Protein AF-A0A3D1VHJ1-F1 (afdb_monomer_lite)

Structure (mmCIF, N/CA/C/O backbone):
data_AF-A0A3D1VHJ1-F1
#
_entry.id   AF-A0A3D1VHJ1-F1
#
loop_
_atom_site.group_PDB
_atom_site.id
_atom_site.type_symbol
_atom_site.label_atom_id
_atom_site.label_alt_id
_atom_site.label_comp_id
_atom_site.label_asym_id
_atom_site.label_entity_id
_atom_site.label_seq_id
_atom_site.pdbx_PDB_ins_code
_atom_site.Cartn_x
_atom_site.Cartn_y
_atom_site.Cartn_z
_atom_site.occupancy
_atom_site.B_iso_or_equiv
_atom_site.auth_seq_id
_atom_site.auth_comp_id
_atom_site.auth_asym_id
_atom_site.auth_atom_id
_atom_site.pdbx_PDB_model_num
ATOM 1 N N . SER A 1 1 ? -40.803 30.038 26.458 1.00 40.78 1 SER A N 1
ATOM 2 C CA . SER A 1 1 ? -39.851 29.184 25.731 1.00 40.78 1 SER A CA 1
ATOM 3 C C . SER A 1 1 ? -40.319 27.765 25.917 1.00 40.78 1 SER A C 1
ATOM 5 O O . SER A 1 1 ? -40.239 27.252 27.028 1.00 40.78 1 SER A O 1
ATOM 7 N N . ASP A 1 2 ? -40.895 27.180 24.878 1.00 31.28 2 ASP A N 1
ATOM 8 C CA . ASP A 1 2 ? -41.485 25.848 24.959 1.00 31.28 2 ASP A CA 1
ATOM 9 C C . ASP A 1 2 ? -40.368 24.803 25.001 1.00 31.28 2 ASP A C 1
ATOM 11 O O . ASP A 1 2 ? -39.871 24.331 23.981 1.00 31.28 2 ASP A O 1
ATOM 15 N N . THR A 1 3 ? -39.919 24.483 26.212 1.00 37.97 3 THR A N 1
ATOM 16 C CA . THR A 1 3 ? -39.212 23.239 26.502 1.00 37.97 3 THR A CA 1
ATOM 17 C C . THR A 1 3 ? -40.169 22.101 26.190 1.00 37.97 3 THR A C 1
ATOM 19 O O . THR A 1 3 ? -41.036 21.791 27.002 1.00 37.97 3 THR A O 1
ATOM 22 N N . TYR A 1 4 ? -40.030 21.494 25.012 1.00 38.53 4 TYR A N 1
ATOM 23 C CA . TYR A 1 4 ? -40.544 20.152 24.777 1.00 38.53 4 TYR A CA 1
ATOM 24 C C . TYR A 1 4 ? -39.852 19.236 25.793 1.00 38.53 4 TYR A C 1
ATOM 26 O O . TYR A 1 4 ? -38.634 19.060 25.690 1.00 38.53 4 TYR A O 1
ATOM 34 N N . PRO A 1 5 ? -40.552 18.688 26.804 1.00 47.22 5 PRO A N 1
ATOM 35 C CA . PRO A 1 5 ? -39.943 17.657 27.623 1.00 47.22 5 PRO A CA 1
ATOM 36 C C . PRO A 1 5 ? -39.629 16.499 26.678 1.00 47.22 5 PRO A C 1
ATOM 38 O O . PRO A 1 5 ? -40.516 16.039 25.959 1.00 47.22 5 PRO A O 1
ATOM 41 N N . MET A 1 6 ? -38.370 16.056 26.631 1.00 52.09 6 MET A N 1
ATOM 42 C CA . MET A 1 6 ? -38.052 14.776 26.008 1.00 52.09 6 MET A CA 1
ATOM 43 C C . MET A 1 6 ? -38.910 13.731 26.720 1.00 52.09 6 MET A C 1
ATOM 45 O O . MET A 1 6 ? -38.668 13.414 27.883 1.00 52.09 6 MET A O 1
ATOM 49 N N . THR A 1 7 ? -39.982 13.280 26.073 1.00 46.75 7 THR A N 1
ATOM 50 C CA . THR A 1 7 ? -40.879 12.279 26.641 1.00 46.75 7 THR A CA 1
ATOM 51 C C . THR A 1 7 ? -40.083 10.997 26.805 1.00 46.75 7 THR A C 1
ATOM 53 O O . THR A 1 7 ? -39.625 10.416 25.820 1.00 46.75 7 THR A O 1
ATOM 56 N N . ALA A 1 8 ? -39.884 10.608 28.064 1.00 50.66 8 ALA A N 1
ATOM 57 C CA . ALA A 1 8 ? -39.269 9.356 28.460 1.00 50.66 8 ALA A CA 1
ATOM 58 C C . ALA A 1 8 ? -39.874 8.193 27.662 1.00 50.66 8 ALA A C 1
ATOM 60 O O . ALA A 1 8 ? -41.093 8.093 27.529 1.00 50.66 8 ALA A O 1
ATOM 61 N N . SER A 1 9 ? -39.034 7.297 27.143 1.00 53.16 9 SER A N 1
ATOM 62 C CA . SER A 1 9 ? -39.529 6.006 26.658 1.00 53.16 9 SER A CA 1
ATOM 63 C C . SER A 1 9 ? -40.165 5.262 27.834 1.00 53.16 9 SER A C 1
ATOM 65 O O . SER A 1 9 ? -39.529 5.123 28.868 1.00 53.16 9 SER A O 1
ATOM 67 N N . GLU A 1 10 ? -41.398 4.777 27.704 1.00 56.25 10 GLU A N 1
ATOM 68 C CA . GLU A 1 10 ? -42.104 4.098 28.807 1.00 56.25 10 GLU A CA 1
ATOM 69 C C . GLU A 1 10 ? -41.856 2.577 28.849 1.00 56.25 10 GLU A C 1
ATOM 71 O O . GLU A 1 10 ? -42.408 1.879 29.695 1.00 56.25 10 GLU A O 1
ATOM 76 N N . THR A 1 11 ? -41.056 2.027 27.924 1.00 54.38 11 THR A N 1
ATOM 77 C CA . THR A 1 11 ? -40.832 0.570 27.810 1.00 54.38 11 THR A CA 1
ATOM 78 C C . THR A 1 11 ? -39.420 0.206 27.337 1.00 54.38 11 THR A C 1
ATOM 80 O O . THR A 1 11 ? -38.779 0.957 26.594 1.00 54.38 11 THR A O 1
ATOM 83 N N . THR A 1 12 ? -38.943 -0.973 27.758 1.00 49.28 12 THR A N 1
ATOM 84 C CA . THR A 1 12 ? -37.672 -1.588 27.337 1.00 49.28 12 THR A CA 1
ATOM 85 C C . THR A 1 12 ? -37.602 -1.713 25.811 1.00 49.28 12 THR A C 1
ATOM 87 O O . THR A 1 12 ? -38.555 -2.167 25.180 1.00 49.28 12 THR A O 1
ATOM 90 N N . GLY A 1 13 ? -36.482 -1.300 25.208 1.00 48.94 13 GLY A N 1
ATOM 91 C CA . GLY A 1 13 ? -36.249 -1.403 23.760 1.00 48.94 13 GLY A CA 1
ATOM 92 C C . GLY A 1 13 ? -36.889 -0.313 22.886 1.00 48.94 13 GLY A C 1
ATOM 93 O O . GLY A 1 13 ? -36.800 -0.407 21.664 1.00 48.94 13 GLY A O 1
ATOM 94 N N . LYS A 1 14 ? -37.515 0.724 23.469 1.00 52.34 14 LYS A N 1
ATOM 95 C CA . LYS A 1 14 ? -38.125 1.844 22.717 1.00 52.34 14 LYS A CA 1
ATOM 96 C C . LYS A 1 14 ? -37.348 3.164 22.751 1.00 52.34 14 LYS A C 1
ATOM 98 O O . LYS A 1 14 ? -37.819 4.159 22.204 1.00 52.34 14 LYS A O 1
ATOM 103 N N . GLY A 1 15 ? -36.155 3.187 23.344 1.00 58.19 15 GLY A N 1
ATOM 104 C CA . GLY A 1 15 ? -35.264 4.333 23.184 1.00 58.19 15 GLY A CA 1
ATOM 105 C C . GLY A 1 15 ? -34.803 4.455 21.728 1.00 58.19 15 GLY A C 1
ATOM 106 O O . GLY A 1 15 ? -34.402 3.465 21.122 1.00 58.19 15 GLY A O 1
ATOM 107 N N . THR A 1 16 ? -34.867 5.653 21.151 1.00 65.94 16 THR A N 1
ATOM 108 C CA . THR A 1 16 ? -34.361 5.937 19.790 1.00 65.94 16 THR A CA 1
ATOM 109 C C . THR A 1 16 ? -33.304 7.032 19.779 1.00 65.94 16 THR A C 1
ATOM 111 O O . THR A 1 16 ? -32.719 7.315 18.737 1.00 65.94 16 THR A O 1
ATOM 114 N N . PHE A 1 17 ? -33.069 7.679 20.921 1.00 79.94 17 PHE A N 1
ATOM 115 C CA . PHE A 1 17 ? -32.200 8.843 20.997 1.00 79.94 17 PHE A CA 1
ATOM 116 C C . PHE A 1 17 ? -30.752 8.455 21.297 1.00 79.94 17 PHE A C 1
ATOM 118 O O . PHE A 1 17 ? -30.473 7.442 21.946 1.00 79.94 17 PHE A O 1
ATOM 125 N N . THR A 1 18 ? -29.837 9.306 20.838 1.00 88.31 18 THR A N 1
ATOM 126 C CA . THR A 1 18 ? -28.396 9.208 21.086 1.00 88.31 18 THR A CA 1
ATOM 127 C C . THR A 1 18 ? -27.962 10.370 21.969 1.00 88.31 18 THR A C 1
ATOM 129 O O . THR A 1 18 ? -28.222 11.523 21.629 1.00 88.31 18 THR A O 1
ATOM 132 N N . LEU A 1 19 ? -27.312 10.073 23.094 1.00 90.88 19 LEU A N 1
ATOM 133 C CA . LEU A 1 19 ? -26.652 11.058 23.944 1.00 90.88 19 LEU A CA 1
ATOM 134 C C . LEU A 1 19 ? -25.176 11.092 23.558 1.00 90.88 19 LEU A C 1
ATOM 136 O O . LEU A 1 19 ? -24.472 10.109 23.761 1.00 90.88 19 LEU A O 1
ATOM 140 N N . HIS A 1 20 ? -24.700 12.208 23.014 1.00 93.12 20 HIS A N 1
ATOM 141 C CA . HIS A 1 20 ? -23.294 12.378 22.642 1.00 93.12 20 HIS A CA 1
ATOM 142 C C . HIS A 1 20 ? -22.625 13.386 23.571 1.00 93.12 20 HIS A C 1
ATOM 144 O O . HIS A 1 20 ? -23.061 14.529 23.678 1.00 93.12 20 HIS A O 1
ATOM 150 N N . ILE A 1 21 ? -21.569 12.949 24.250 1.00 93.06 21 ILE A N 1
ATOM 151 C CA . ILE A 1 21 ? -20.758 13.749 25.162 1.00 93.06 21 ILE A CA 1
ATOM 152 C C . ILE A 1 21 ? -19.375 13.937 24.546 1.00 93.06 21 ILE A C 1
ATOM 154 O O . ILE A 1 21 ? -18.718 12.976 24.143 1.00 93.06 21 ILE A O 1
ATOM 158 N N . GLN A 1 22 ? -18.926 15.188 24.518 1.00 92.12 22 GLN A N 1
ATOM 159 C CA . GLN A 1 22 ? -17.623 15.586 23.995 1.00 92.12 22 GLN A CA 1
ATOM 160 C C . GLN A 1 22 ? -16.889 16.450 25.024 1.00 92.12 22 GLN A C 1
ATOM 162 O O . GLN A 1 22 ? -17.530 17.234 25.724 1.00 92.12 22 GLN A O 1
ATOM 167 N N . ASN A 1 23 ? -15.557 16.339 25.113 1.00 87.75 23 ASN A N 1
ATOM 168 C CA . ASN A 1 23 ? -14.696 17.229 25.915 1.00 87.75 23 ASN A CA 1
ATOM 169 C C . ASN A 1 23 ? -15.140 17.415 27.387 1.00 87.75 23 ASN A C 1
ATOM 171 O O . ASN A 1 23 ? -15.039 18.512 27.933 1.00 87.75 23 ASN A O 1
ATOM 175 N N . ASN A 1 24 ? -15.666 16.369 28.034 1.00 85.12 24 ASN A N 1
ATOM 176 C CA . ASN A 1 24 ? -16.201 16.417 29.408 1.00 85.12 24 ASN A CA 1
ATOM 177 C C . ASN A 1 24 ? -17.373 17.391 29.631 1.00 85.12 24 ASN A C 1
ATOM 179 O O . ASN A 1 24 ? -17.704 17.703 30.776 1.00 85.12 24 ASN A O 1
ATOM 183 N N . CYS A 1 25 ? -18.041 17.856 28.575 1.00 80.19 25 CYS A N 1
ATOM 184 C CA . CYS A 1 25 ? -19.242 18.681 28.685 1.00 80.19 25 CYS A CA 1
ATOM 185 C C . CYS A 1 25 ? -20.456 17.819 29.067 1.00 80.19 25 CYS A C 1
ATOM 187 O O . CYS A 1 25 ? -21.318 17.533 28.237 1.00 80.19 25 CYS A O 1
ATOM 189 N N . PHE A 1 26 ? -20.514 17.382 30.325 1.00 87.56 26 PHE A N 1
ATOM 190 C CA . PHE A 1 26 ? -21.539 16.472 30.828 1.00 87.56 26 PHE A CA 1
ATOM 191 C C . PHE A 1 26 ? -22.205 16.992 32.103 1.00 87.56 26 PHE A C 1
ATOM 193 O O . PHE A 1 26 ? -21.549 17.493 33.014 1.00 87.56 26 PHE A O 1
ATOM 200 N N . ASN A 1 27 ? -23.525 16.822 32.172 1.00 85.12 27 ASN A N 1
ATOM 201 C CA . ASN A 1 27 ? -24.310 16.959 33.388 1.00 85.12 27 ASN A CA 1
ATOM 202 C C . ASN A 1 27 ? -25.048 15.641 33.634 1.00 85.12 27 ASN A C 1
ATOM 204 O O . ASN A 1 27 ? -25.673 15.104 32.721 1.00 85.12 27 ASN A O 1
ATOM 208 N N . ILE A 1 28 ? -25.009 15.150 34.872 1.00 84.56 28 ILE A N 1
ATOM 209 C CA . ILE A 1 28 ? -25.612 13.867 35.244 1.00 84.56 28 ILE A CA 1
ATOM 210 C C . ILE A 1 28 ? -27.122 13.810 34.986 1.00 84.56 28 ILE A C 1
ATOM 212 O O . ILE A 1 28 ? -27.647 12.759 34.634 1.00 84.56 28 ILE A O 1
ATOM 216 N N . GLY A 1 29 ? -27.810 14.957 35.042 1.00 83.19 29 GLY A N 1
ATOM 217 C CA . GLY A 1 29 ? -29.232 15.079 34.717 1.00 83.19 29 GLY A CA 1
ATOM 218 C C . GLY A 1 29 ? -29.581 14.803 33.250 1.00 83.19 29 GLY A C 1
ATOM 219 O O . GLY A 1 29 ? -30.758 14.807 32.903 1.00 83.19 29 GLY A O 1
ATOM 220 N N . TYR A 1 30 ? -28.592 14.570 32.380 1.00 85.44 30 TYR A N 1
ATOM 221 C CA . TYR A 1 30 ? -28.806 14.170 30.986 1.00 85.44 30 TYR A CA 1
ATOM 222 C C . TYR A 1 30 ? -28.964 12.657 30.801 1.00 85.44 30 TYR A C 1
ATOM 224 O O . TYR A 1 30 ? -29.377 12.232 29.720 1.00 85.44 30 TYR A O 1
ATOM 232 N N . LEU A 1 31 ? -28.676 11.847 31.828 1.00 87.19 31 LEU A N 1
ATOM 233 C CA . LEU A 1 31 ? -28.929 10.404 31.812 1.00 87.19 31 LEU A CA 1
ATOM 234 C C . LEU A 1 31 ? -30.424 10.112 31.997 1.00 87.19 31 LEU A C 1
ATOM 236 O O . LEU A 1 31 ? -30.886 9.702 33.058 1.00 87.19 31 LEU A O 1
ATOM 240 N N . LEU A 1 32 ? -31.203 10.382 30.953 1.00 84.25 32 LEU A N 1
ATOM 241 C CA . LEU A 1 32 ? -32.658 10.273 30.972 1.00 84.25 32 LEU A CA 1
ATOM 242 C C . LEU A 1 32 ? -33.140 8.959 30.333 1.00 84.25 32 LEU A C 1
ATOM 244 O O . LEU A 1 32 ? -32.512 8.435 29.411 1.00 84.25 32 LEU A O 1
ATOM 248 N N . PRO A 1 33 ? -34.296 8.427 30.757 1.00 77.50 33 PRO A N 1
ATOM 249 C CA . PRO A 1 33 ? -34.957 7.341 30.037 1.00 77.50 33 PRO A CA 1
ATOM 250 C C . PRO A 1 33 ? -35.287 7.744 28.588 1.00 77.50 33 PRO A C 1
ATOM 252 O O . PRO A 1 33 ? -35.762 8.848 28.332 1.00 77.50 33 PRO A O 1
ATOM 255 N N . GLY A 1 34 ? -35.085 6.832 27.629 1.00 73.38 34 GLY A N 1
ATOM 256 C CA . GLY A 1 34 ? -35.390 7.046 26.201 1.00 73.38 34 GLY A CA 1
ATOM 257 C C . GLY A 1 34 ? -34.181 7.191 25.276 1.00 73.38 34 GLY A C 1
ATOM 258 O O . GLY A 1 34 ? -34.333 7.092 24.055 1.00 73.38 34 GLY A O 1
ATOM 259 N N . TYR A 1 35 ? -32.976 7.328 25.824 1.00 84.00 35 TYR A N 1
ATOM 260 C CA . TYR A 1 35 ? -31.755 7.120 25.052 1.00 84.00 35 TYR A CA 1
ATOM 261 C C . TYR A 1 35 ? -31.489 5.629 24.872 1.00 84.00 35 TYR A C 1
ATOM 263 O O . TYR A 1 35 ? -31.628 4.839 25.802 1.00 84.00 35 TYR A O 1
ATOM 271 N N . LYS A 1 36 ? -31.094 5.237 23.665 1.00 86.12 36 LYS A N 1
ATOM 272 C CA . LYS A 1 36 ? -30.589 3.890 23.374 1.00 86.12 36 LYS A CA 1
ATOM 273 C C . LYS A 1 36 ? -29.070 3.854 23.351 1.00 86.12 36 LYS A C 1
ATOM 275 O O . LYS A 1 36 ? -28.475 2.840 23.699 1.00 86.12 36 LYS A O 1
ATOM 280 N N . THR A 1 37 ? -28.463 4.969 22.962 1.00 89.81 37 THR A N 1
ATOM 281 C CA . THR A 1 37 ? -27.035 5.045 22.686 1.00 89.81 37 THR A CA 1
ATOM 282 C C . THR A 1 37 ? -26.399 6.171 23.486 1.00 89.81 37 THR A C 1
ATOM 284 O O . THR A 1 37 ? -26.902 7.294 23.484 1.00 89.81 37 THR A O 1
ATOM 287 N N . LEU A 1 38 ? -25.280 5.874 24.142 1.00 93.88 38 LEU A N 1
ATOM 288 C CA . LEU A 1 38 ? -24.343 6.866 24.672 1.00 93.88 38 LEU A CA 1
ATOM 289 C C . LEU A 1 38 ? -23.111 6.903 23.766 1.00 93.88 38 LEU A C 1
ATOM 291 O O . LEU A 1 38 ? -22.622 5.851 23.377 1.00 93.88 38 LEU A O 1
ATOM 295 N N . ILE A 1 39 ? -22.597 8.085 23.447 1.00 94.94 39 ILE A N 1
ATOM 296 C CA . ILE A 1 39 ? -21.350 8.269 22.702 1.00 94.94 39 ILE A CA 1
ATOM 297 C C . ILE A 1 39 ? -20.425 9.152 23.529 1.00 94.94 39 ILE A C 1
ATOM 299 O O . ILE A 1 39 ? -20.808 10.259 23.907 1.00 94.94 39 ILE A O 1
ATOM 303 N N . LEU A 1 40 ? -19.207 8.679 23.772 1.00 96.31 40 LEU A N 1
ATOM 304 C CA . LEU A 1 40 ? -18.116 9.439 24.368 1.00 96.31 40 LEU A CA 1
ATOM 305 C C . LEU A 1 40 ? -17.043 9.671 23.305 1.00 96.31 40 LEU A C 1
ATOM 307 O O . LEU A 1 40 ? -16.494 8.712 22.762 1.00 96.31 40 LEU A O 1
ATOM 311 N N . SER A 1 41 ? -16.752 10.935 22.998 1.00 93.94 41 SER A N 1
ATOM 312 C CA . SER A 1 41 ? -15.683 11.295 22.060 1.00 93.94 41 SER A CA 1
ATOM 313 C C . SER A 1 41 ? -14.885 12.508 22.523 1.00 93.94 41 SER A C 1
ATOM 315 O O . SER A 1 41 ? -15.253 13.195 23.478 1.00 93.94 41 SER A O 1
ATOM 317 N N . SER A 1 42 ? -13.798 12.811 21.819 1.00 91.69 42 SER A N 1
ATOM 318 C CA . SER A 1 42 ? -12.968 13.991 22.070 1.00 91.69 42 SER A CA 1
ATOM 319 C C . SER A 1 42 ? -12.422 14.014 23.505 1.00 91.69 42 SER A C 1
ATOM 321 O O . SER A 1 42 ? -12.529 15.010 24.215 1.00 91.69 42 SER A O 1
ATOM 323 N N . ASN A 1 43 ? -11.848 12.891 23.946 1.00 91.88 43 ASN A N 1
ATOM 324 C CA . ASN A 1 43 ? -11.313 12.690 25.299 1.00 91.88 43 ASN A CA 1
ATOM 325 C C . ASN A 1 43 ? -12.346 12.914 26.423 1.00 91.88 43 ASN A C 1
ATOM 327 O O . ASN A 1 43 ? -12.025 13.478 27.476 1.00 91.88 43 ASN A O 1
ATOM 331 N N . ALA A 1 44 ? -13.593 12.491 26.203 1.00 94.31 44 ALA A N 1
ATOM 332 C CA . ALA A 1 44 ? -14.629 12.526 27.226 1.00 94.31 44 ALA A CA 1
ATOM 333 C C . ALA A 1 44 ? -14.385 11.422 28.270 1.00 94.31 44 ALA A C 1
ATOM 335 O O . ALA A 1 44 ? -14.529 10.239 27.995 1.00 94.31 44 ALA A O 1
ATOM 336 N N . ASN A 1 45 ? -14.020 11.822 29.478 1.00 94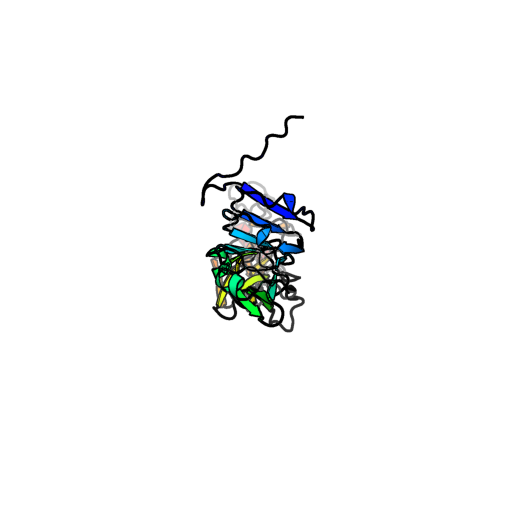.81 45 ASN A N 1
ATOM 337 C CA . ASN A 1 45 ? -13.755 10.992 30.639 1.00 94.81 45 ASN A CA 1
ATOM 338 C C . ASN A 1 45 ? -14.747 11.377 31.737 1.00 94.81 45 ASN A C 1
ATOM 340 O O . ASN A 1 45 ? -14.582 12.396 32.411 1.00 94.81 45 ASN A O 1
ATOM 344 N N . ILE A 1 46 ? -15.811 10.590 31.880 1.00 95.00 46 ILE A N 1
ATOM 345 C CA . ILE A 1 46 ? -16.909 10.887 32.807 1.00 95.00 46 ILE A CA 1
ATOM 346 C C . ILE A 1 46 ? -17.029 9.807 33.883 1.00 95.00 46 ILE 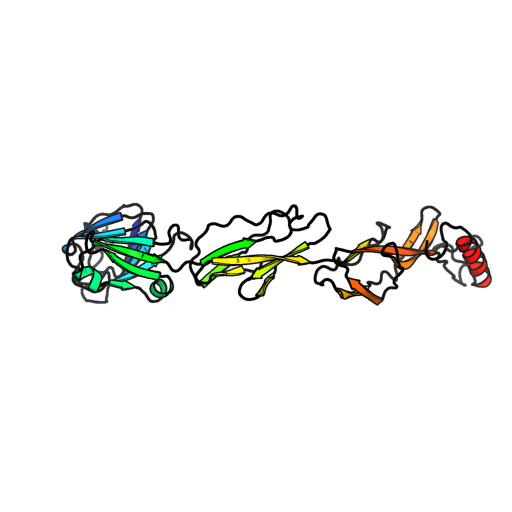A C 1
ATOM 348 O O . ILE A 1 46 ? -16.750 8.636 33.640 1.00 95.00 46 ILE A O 1
ATOM 352 N N . SER A 1 47 ? -17.463 10.209 35.078 1.00 94.94 47 SER A N 1
ATOM 353 C CA . SER A 1 47 ? -17.699 9.313 36.211 1.00 94.94 47 SER A CA 1
ATOM 354 C C . SER A 1 47 ? -19.131 9.467 36.700 1.00 94.94 47 SER A C 1
ATOM 356 O O . SER A 1 47 ? -19.597 10.587 36.921 1.00 94.94 47 SER A O 1
ATOM 358 N N . VAL A 1 48 ? -19.831 8.343 36.827 1.00 95.12 48 VAL A N 1
ATOM 359 C CA . VAL A 1 48 ? -21.243 8.261 37.220 1.00 95.12 48 VAL A CA 1
ATOM 360 C C . VAL A 1 48 ? -21.458 7.056 38.128 1.00 95.12 48 VAL A C 1
ATOM 362 O O . VAL A 1 48 ? -20.639 6.139 38.174 1.00 95.12 48 VAL A O 1
ATOM 365 N N . ASN A 1 49 ? -22.563 7.024 38.858 1.00 95.69 49 ASN A N 1
ATOM 366 C CA . ASN A 1 49 ? -23.012 5.829 39.557 1.00 95.69 49 ASN A CA 1
ATOM 367 C C . ASN A 1 49 ? -23.887 4.985 38.633 1.00 95.69 49 ASN A C 1
ATOM 369 O O . ASN A 1 49 ? -24.613 5.499 37.786 1.00 95.69 49 ASN A O 1
ATOM 373 N N . ALA A 1 50 ? -23.890 3.672 38.843 1.00 94.12 50 ALA A N 1
ATOM 374 C CA . ALA A 1 50 ? -24.777 2.768 38.118 1.00 94.12 50 ALA A CA 1
ATOM 375 C C . ALA A 1 50 ? -26.263 3.130 38.309 1.00 94.12 50 ALA A C 1
ATOM 377 O O . ALA A 1 50 ? -27.069 2.889 37.418 1.00 94.12 50 ALA A O 1
ATOM 378 N N . THR A 1 51 ? -26.615 3.734 39.451 1.00 93.12 51 THR A N 1
ATOM 379 C CA . THR A 1 51 ? -27.972 4.212 39.765 1.00 93.12 51 THR A CA 1
ATOM 380 C C . THR A 1 51 ? -28.380 5.470 39.005 1.00 93.12 51 THR A C 1
ATOM 382 O O . THR A 1 51 ? -29.561 5.800 39.006 1.00 93.12 51 THR A O 1
ATOM 385 N N . ASP A 1 52 ? -27.428 6.175 38.387 1.00 92.56 52 ASP A N 1
ATOM 386 C CA . ASP A 1 52 ? -27.715 7.359 37.573 1.00 92.56 52 ASP A CA 1
ATOM 387 C C . ASP A 1 52 ? -28.229 6.964 36.182 1.00 92.56 52 ASP A C 1
ATOM 389 O O . ASP A 1 52 ? -28.871 7.765 35.506 1.00 92.56 52 ASP A O 1
ATOM 393 N N . PHE A 1 53 ? -27.991 5.717 35.760 1.00 90.12 53 PHE A N 1
ATOM 394 C CA . PHE A 1 53 ? -28.606 5.172 34.559 1.00 90.12 53 PHE A CA 1
ATOM 395 C C . PHE A 1 53 ? -30.052 4.735 34.838 1.00 90.12 53 PHE A C 1
ATOM 397 O O . PHE A 1 53 ? -30.323 4.080 35.851 1.00 90.12 53 PHE A O 1
ATOM 404 N N . PRO A 1 54 ? -30.994 5.034 33.927 1.00 85.75 54 PRO A N 1
ATOM 405 C CA . PRO A 1 54 ? -32.338 4.478 33.998 1.00 85.75 54 PRO A CA 1
ATOM 406 C C . PRO A 1 54 ? -32.301 2.946 33.895 1.00 85.75 54 PRO A C 1
ATOM 408 O O . PRO A 1 54 ? -31.367 2.352 33.362 1.00 85.75 54 PRO A O 1
ATOM 411 N N . SER A 1 55 ? -33.359 2.286 34.369 1.00 77.81 55 SER A N 1
ATOM 412 C CA . SER A 1 55 ? -33.473 0.819 34.347 1.00 77.81 55 SER A CA 1
ATOM 413 C C . SER A 1 55 ? -33.663 0.209 32.948 1.00 77.81 55 SER A C 1
ATOM 415 O O . SER A 1 55 ? -33.774 -1.011 32.835 1.00 77.81 55 SER A O 1
ATOM 417 N N . PHE A 1 56 ? -33.738 1.039 31.905 1.00 77.00 56 PHE A N 1
ATOM 418 C CA . PHE A 1 56 ? -33.872 0.656 30.501 1.00 77.00 56 PHE A CA 1
ATOM 419 C C . PHE A 1 56 ? -33.267 1.734 29.583 1.00 77.00 56 PHE A C 1
ATOM 421 O O . PHE A 1 56 ? -33.283 2.920 29.921 1.00 77.00 56 PHE A O 1
ATOM 428 N N . GLY A 1 57 ? -32.834 1.341 28.378 1.00 81.81 57 GLY A N 1
ATOM 429 C CA . GLY A 1 57 ? -32.135 2.228 27.435 1.00 81.81 57 GLY A CA 1
ATOM 430 C C . GLY A 1 57 ? -30.631 2.255 27.703 1.00 81.81 57 GLY A C 1
ATOM 431 O O . GLY A 1 57 ? -30.200 1.680 28.681 1.00 81.81 57 GLY A O 1
ATOM 432 N N . TYR A 1 58 ? -29.816 2.911 26.876 1.00 88.44 58 TYR A N 1
ATOM 433 C CA . TYR A 1 58 ? -28.341 2.790 26.912 1.00 88.44 58 TYR A CA 1
ATOM 434 C C . TYR A 1 58 ? -27.827 1.362 26.661 1.00 88.44 58 TYR A C 1
ATOM 436 O O . TYR A 1 58 ? -26.837 0.927 27.249 1.00 88.44 58 TYR A O 1
ATOM 444 N N . ASP A 1 59 ? -28.502 0.642 25.765 1.00 88.56 59 ASP A N 1
ATOM 445 C CA . ASP A 1 59 ? -28.125 -0.707 25.331 1.00 88.56 59 ASP A CA 1
ATOM 446 C C . ASP A 1 59 ? -26.752 -0.713 24.639 1.00 88.56 59 ASP A C 1
ATOM 448 O O . ASP A 1 59 ? -26.053 -1.722 24.640 1.00 88.56 59 ASP A O 1
ATOM 452 N N . THR A 1 60 ? -26.363 0.417 24.038 1.00 91.62 60 THR A N 1
ATOM 453 C CA . THR A 1 60 ? -25.097 0.562 23.315 1.00 91.62 60 THR A CA 1
ATOM 454 C C . THR A 1 60 ? -24.317 1.774 23.808 1.00 91.62 60 THR A C 1
ATOM 456 O O . THR A 1 60 ? -24.870 2.869 23.950 1.00 91.62 60 THR A O 1
ATOM 459 N N . MET A 1 61 ? -23.011 1.610 24.004 1.00 95.50 61 MET A N 1
ATOM 460 C CA . MET A 1 61 ? -22.099 2.704 24.331 1.00 95.50 61 MET A CA 1
ATOM 461 C C . MET A 1 61 ? -20.956 2.763 23.321 1.00 95.50 61 MET A C 1
ATOM 463 O O . MET A 1 61 ? -20.214 1.798 23.156 1.00 95.50 61 MET A O 1
ATOM 467 N N . PHE A 1 62 ? -20.815 3.903 22.652 1.00 96.25 62 PHE A N 1
ATOM 468 C CA . PHE A 1 62 ? -19.690 4.201 21.780 1.00 96.25 62 PHE A CA 1
ATOM 469 C C . PHE A 1 62 ? -18.605 4.918 22.570 1.00 96.25 62 PHE A C 1
ATOM 471 O O . PHE A 1 62 ? -18.881 5.926 23.224 1.00 96.25 62 PHE A O 1
ATOM 478 N N . ILE A 1 63 ? -17.377 4.421 22.493 1.00 96.69 63 ILE A N 1
ATOM 479 C CA . ILE A 1 63 ? -16.224 5.009 23.171 1.00 96.69 63 ILE A CA 1
ATOM 480 C C . ILE A 1 63 ? -15.115 5.201 22.144 1.00 96.69 63 ILE A C 1
ATOM 482 O O . ILE A 1 63 ? -14.530 4.238 21.650 1.00 96.69 63 ILE A O 1
ATOM 486 N N . GLU A 1 64 ? -14.845 6.460 21.813 1.00 94.38 64 GLU A N 1
ATOM 487 C CA . GLU A 1 64 ? -13.689 6.833 21.002 1.00 94.38 64 GLU A CA 1
ATOM 488 C C . GLU A 1 64 ? -12.405 6.713 21.828 1.00 94.38 64 GLU A C 1
ATOM 490 O O . GLU A 1 64 ? -12.373 7.102 22.998 1.00 94.38 64 GLU A O 1
ATOM 495 N N . GLU A 1 65 ? -11.325 6.234 21.212 1.00 93.31 65 GLU A N 1
ATOM 496 C CA . GLU A 1 65 ? -9.994 6.194 21.817 1.00 93.31 65 GLU A CA 1
ATOM 497 C C . GLU A 1 65 ? -9.614 7.526 22.500 1.00 93.31 65 GLU A C 1
ATOM 499 O O . GLU A 1 65 ? -9.641 8.602 21.897 1.00 93.31 65 GLU A O 1
ATOM 504 N N . GLY A 1 66 ? -9.215 7.434 23.773 1.00 92.25 66 GLY A N 1
ATOM 505 C CA . GLY A 1 66 ? -8.899 8.579 24.639 1.00 92.25 66 GLY A CA 1
ATOM 506 C C . GLY A 1 66 ? -10.065 9.042 25.521 1.00 92.25 66 GLY A C 1
ATOM 507 O O . GLY A 1 66 ? -9.859 9.839 26.439 1.00 92.25 66 GLY A O 1
ATOM 508 N N . SER A 1 67 ? -11.274 8.535 25.272 1.00 95.81 67 SER A N 1
ATOM 509 C CA . SER A 1 67 ? -12.452 8.701 26.129 1.00 95.81 67 SER A CA 1
ATOM 510 C C . SER A 1 67 ? -12.634 7.480 27.034 1.00 95.81 67 SER A C 1
ATOM 512 O O . SER A 1 67 ? -12.221 6.375 26.685 1.00 95.81 67 SER A O 1
ATOM 514 N N . SER A 1 68 ? -13.270 7.659 28.191 1.00 96.31 68 SER A N 1
ATOM 515 C CA . SER A 1 68 ? -13.569 6.560 29.110 1.00 96.31 68 SER A CA 1
ATOM 516 C C . SER A 1 68 ? -14.788 6.840 29.993 1.00 96.31 68 SER A C 1
ATOM 518 O O . SER A 1 68 ? -15.161 7.990 30.244 1.00 96.31 68 SER A O 1
ATOM 520 N N . LEU A 1 69 ? -15.423 5.768 30.469 1.00 97.25 69 LEU A N 1
ATOM 521 C CA . LEU A 1 69 ? -16.543 5.827 31.408 1.00 97.25 69 LEU A CA 1
ATOM 522 C C . LEU A 1 69 ? -16.194 5.114 32.715 1.00 97.25 69 LEU A C 1
ATOM 524 O O . LEU A 1 69 ? -15.986 3.903 32.730 1.00 97.25 69 LEU A O 1
ATOM 528 N N . THR A 1 70 ? -16.219 5.831 33.832 1.00 97.31 70 THR A N 1
ATOM 529 C CA . THR A 1 70 ? -16.211 5.218 35.164 1.00 97.31 70 THR A CA 1
ATOM 530 C C . THR A 1 70 ? -17.644 5.013 35.644 1.00 97.31 70 THR A C 1
ATOM 532 O O . THR A 1 70 ? -18.411 5.975 35.727 1.00 97.31 70 THR A O 1
ATOM 535 N N . VAL A 1 71 ? -18.002 3.774 35.994 1.00 97.25 71 VAL A N 1
ATOM 536 C CA . VAL A 1 71 ? -19.303 3.440 36.589 1.00 97.25 71 VAL A CA 1
ATOM 537 C C . VAL A 1 71 ? -19.109 2.894 37.997 1.00 97.25 71 VAL A C 1
ATOM 539 O O . VAL A 1 71 ? -18.644 1.771 38.199 1.00 97.25 71 VAL A O 1
ATOM 542 N N . ASN A 1 72 ? -19.542 3.672 38.984 1.00 96.50 72 ASN A N 1
ATOM 543 C CA . ASN A 1 72 ? -19.539 3.268 40.382 1.00 96.50 72 ASN A CA 1
ATOM 544 C C . ASN A 1 72 ? -20.757 2.380 40.670 1.00 96.50 72 ASN A C 1
ATOM 546 O O . ASN A 1 72 ? -21.901 2.836 40.654 1.00 96.50 72 ASN A O 1
ATOM 550 N N . GLY A 1 73 ? -20.513 1.102 40.951 1.00 94.88 73 GLY A N 1
ATOM 551 C CA . GLY A 1 73 ? -21.552 0.110 41.232 1.00 94.88 73 GLY A CA 1
ATOM 552 C C . GLY A 1 73 ? -21.801 -0.852 40.070 1.00 94.88 73 GLY A C 1
ATOM 553 O O . GLY A 1 73 ? -20.984 -0.990 39.160 1.00 94.88 73 GLY A O 1
ATOM 554 N N . THR A 1 74 ? -22.921 -1.572 40.141 1.00 95.50 74 THR A N 1
ATOM 555 C CA . THR A 1 74 ? -23.254 -2.630 39.179 1.00 95.50 74 THR A CA 1
ATOM 556 C C . THR A 1 74 ? -24.347 -2.165 38.229 1.00 95.50 74 THR A C 1
ATOM 558 O O . THR A 1 74 ? -25.462 -1.907 38.683 1.00 95.50 74 THR A O 1
ATOM 561 N N . LEU A 1 75 ? -24.063 -2.101 36.924 1.00 92.94 75 LEU A N 1
ATOM 562 C CA . LEU A 1 75 ? -25.099 -1.831 35.922 1.00 92.94 75 LEU A CA 1
ATOM 563 C C . LEU A 1 75 ? -26.183 -2.908 35.996 1.00 92.94 75 LEU A C 1
ATOM 565 O O . LEU A 1 75 ? -25.894 -4.094 36.168 1.00 92.94 75 LEU A O 1
ATOM 569 N N . SER A 1 76 ? -27.447 -2.510 35.886 1.00 89.31 76 SER A N 1
ATOM 570 C CA . SER A 1 76 ? -28.592 -3.426 35.956 1.00 89.31 76 SER A CA 1
ATOM 571 C C . SER A 1 76 ? -28.674 -4.334 34.725 1.00 89.31 76 SER A C 1
ATOM 573 O O . SER A 1 76 ? -28.967 -5.523 34.863 1.00 89.31 76 SER A O 1
ATOM 575 N N . GLN A 1 77 ? -28.310 -3.810 33.559 1.00 87.75 77 GLN A N 1
ATOM 576 C CA . GLN A 1 77 ? -28.476 -4.426 32.243 1.00 87.75 77 GLN A CA 1
ATOM 577 C C . GLN A 1 77 ? -27.145 -4.742 31.546 1.00 87.75 77 GLN A C 1
ATOM 579 O O . GLN A 1 77 ? -26.086 -4.271 31.965 1.00 87.75 77 GLN A O 1
ATOM 584 N N . SER A 1 78 ? -27.224 -5.533 30.475 1.00 91.62 78 SER A N 1
ATOM 585 C CA . SER A 1 78 ? -26.122 -5.732 29.530 1.00 91.62 78 SER A CA 1
ATOM 586 C C . SER A 1 78 ? -25.931 -4.520 28.629 1.00 91.62 78 SER A C 1
ATOM 588 O O . SER A 1 78 ? -26.893 -3.817 28.325 1.00 91.62 78 SER A O 1
ATOM 590 N N . VAL A 1 79 ? -24.683 -4.284 28.232 1.00 93.56 79 VAL A N 1
ATOM 591 C CA . VAL A 1 79 ? -24.296 -3.153 27.388 1.00 93.56 79 VAL A CA 1
ATOM 592 C C . VAL A 1 79 ? -23.372 -3.641 26.282 1.00 93.56 79 VAL A C 1
ATOM 594 O O . VAL A 1 79 ? -22.354 -4.282 26.553 1.00 93.56 79 VAL A O 1
ATOM 597 N N . ASP A 1 80 ? -23.697 -3.269 25.052 1.00 95.38 80 ASP A N 1
ATOM 598 C CA . ASP A 1 80 ? -22.858 -3.500 23.885 1.00 95.38 80 ASP A CA 1
ATOM 599 C C . ASP A 1 80 ? -21.920 -2.305 23.679 1.00 95.38 80 ASP A C 1
ATOM 601 O O . ASP A 1 80 ? -22.345 -1.157 23.518 1.00 95.38 80 ASP A O 1
ATOM 605 N N . LEU A 1 81 ? -20.619 -2.563 23.678 1.00 97.56 81 LEU A N 1
ATOM 606 C CA . LEU A 1 81 ? -19.581 -1.562 23.482 1.00 97.56 81 LEU A CA 1
ATOM 607 C C . LEU A 1 81 ? -19.175 -1.486 22.018 1.00 97.56 81 LEU A C 1
ATOM 609 O O . LEU A 1 81 ? -18.802 -2.486 21.409 1.00 97.56 81 LEU A O 1
ATOM 613 N N . SER A 1 82 ? -19.194 -0.274 21.477 1.00 95.94 82 SER A N 1
ATOM 614 C CA . SER A 1 82 ? -18.632 0.042 20.168 1.00 95.94 82 SER A CA 1
ATOM 615 C C . SER A 1 82 ? -17.428 0.959 20.345 1.00 95.94 82 SER A C 1
ATOM 617 O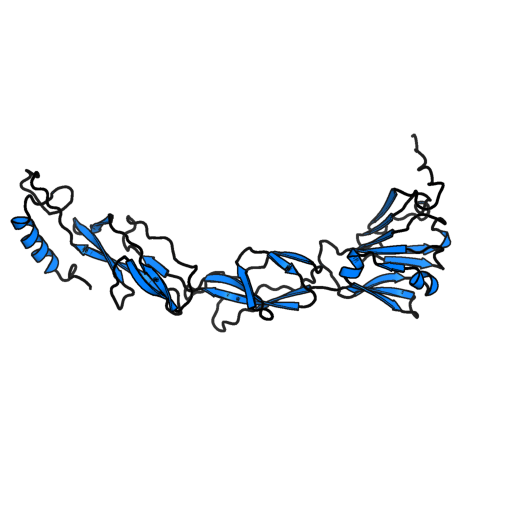 O . SER A 1 82 ? -17.546 2.073 20.842 1.00 95.94 82 SER A O 1
ATOM 619 N N . ILE A 1 83 ? -16.246 0.488 19.977 1.00 94.88 83 ILE A N 1
ATOM 620 C CA . ILE A 1 83 ? -14.992 1.216 20.144 1.00 94.88 83 ILE A CA 1
ATOM 621 C C . ILE A 1 83 ? -14.569 1.794 18.801 1.00 94.88 83 ILE A C 1
ATOM 623 O O . ILE A 1 83 ? -14.485 1.074 17.805 1.00 94.88 83 ILE A O 1
ATOM 627 N N . THR A 1 84 ? -14.289 3.093 18.773 1.00 90.81 84 THR A N 1
ATOM 628 C CA . THR A 1 84 ? -13.876 3.805 17.560 1.00 90.81 84 THR A CA 1
ATOM 629 C C . THR A 1 84 ? -12.507 4.448 17.743 1.00 90.81 84 THR A C 1
ATOM 631 O O . THR A 1 84 ? -12.100 4.801 18.849 1.00 90.81 84 THR A O 1
ATOM 634 N N . SER A 1 85 ? -11.774 4.605 16.645 1.00 87.38 85 SER A N 1
ATOM 635 C CA . SER A 1 85 ? -10.527 5.369 16.616 1.00 87.38 85 SER A CA 1
ATOM 636 C C . SER A 1 85 ? -10.790 6.804 16.171 1.00 87.38 85 SER A C 1
ATOM 638 O O . SER A 1 85 ? -11.756 7.083 15.455 1.00 87.38 85 SER A O 1
ATOM 640 N N . SER A 1 86 ? -9.902 7.728 16.538 1.00 77.19 86 SER A N 1
ATOM 641 C CA . SER A 1 86 ? -9.950 9.082 15.985 1.00 77.19 86 SER A CA 1
ATOM 642 C C . SER A 1 86 ? -9.422 9.066 14.546 1.00 77.19 86 SER A C 1
ATOM 644 O O . SER A 1 86 ? -8.256 8.744 14.318 1.00 77.19 86 SER A O 1
ATOM 646 N N . ASN A 1 87 ? -10.254 9.419 13.562 1.00 75.75 87 ASN A N 1
ATOM 647 C CA . ASN A 1 87 ? -9.878 9.472 12.138 1.00 75.75 87 ASN A CA 1
ATOM 648 C C . ASN A 1 87 ? -9.318 8.150 11.563 1.00 75.75 87 ASN A C 1
ATOM 650 O O . ASN A 1 87 ? -8.438 8.176 10.702 1.00 75.75 87 ASN A O 1
ATOM 654 N N . ASN A 1 88 ? -9.824 6.996 12.010 1.00 80.12 88 ASN A N 1
ATOM 655 C CA . ASN A 1 88 ? -9.414 5.653 11.560 1.00 80.12 88 ASN A CA 1
ATOM 656 C C . ASN A 1 88 ? -7.973 5.229 11.925 1.00 80.12 88 ASN A C 1
ATOM 658 O O . ASN A 1 88 ? -7.512 4.175 11.461 1.00 80.12 88 ASN A O 1
ATOM 662 N N . VAL A 1 89 ? -7.274 6.007 12.757 1.00 83.81 89 VAL A N 1
ATOM 663 C CA . VAL A 1 89 ? -5.913 5.726 13.237 1.00 83.81 89 VAL A CA 1
ATOM 664 C C . VAL A 1 89 ? -5.936 5.575 14.753 1.00 83.81 89 VAL A C 1
ATOM 666 O O . VAL A 1 89 ? -6.439 6.447 15.459 1.00 83.81 89 VAL A O 1
ATOM 669 N N . TRP A 1 90 ? -5.367 4.476 15.239 1.00 89.38 90 TRP A N 1
ATOM 670 C CA . TRP A 1 90 ? -5.164 4.227 16.660 1.00 89.38 90 TRP A CA 1
ATOM 671 C C . TRP A 1 90 ? -3.889 4.926 17.138 1.00 89.38 90 TRP A C 1
ATOM 673 O O . TRP A 1 90 ? -2.841 4.854 16.490 1.00 89.38 90 TRP A O 1
ATOM 683 N N . LYS A 1 91 ? -3.959 5.591 18.287 1.00 88.50 91 LYS A N 1
ATOM 684 C CA . LYS A 1 91 ? -2.812 6.201 18.975 1.00 88.50 91 LYS A CA 1
ATOM 685 C C . LYS A 1 91 ? -2.074 5.189 19.844 1.00 88.50 91 LYS A C 1
ATOM 687 O O . LYS A 1 91 ? -0.879 5.349 20.077 1.00 88.50 91 LYS A O 1
ATOM 692 N N . SER A 1 92 ? -2.772 4.166 20.325 1.00 87.88 92 SER A N 1
ATOM 693 C CA . SER A 1 92 ? -2.233 3.104 21.161 1.00 87.88 92 SER A CA 1
ATOM 694 C C . SER A 1 92 ? -2.758 1.740 20.729 1.00 87.88 92 SER A C 1
ATOM 696 O O . SER A 1 92 ? -3.883 1.598 20.260 1.00 87.88 92 SER A O 1
ATOM 698 N N . SER A 1 93 ? -1.954 0.700 20.948 1.00 89.00 93 SER A N 1
ATOM 699 C CA . SER A 1 93 ? -2.401 -0.681 20.770 1.00 89.00 93 SER A CA 1
ATOM 700 C C . SER A 1 93 ? -3.333 -1.157 21.891 1.00 89.00 93 SER A C 1
ATOM 702 O O . SER A 1 93 ? -4.001 -2.174 21.725 1.00 89.00 93 SER A O 1
ATOM 704 N N . SER A 1 94 ? -3.355 -0.457 23.029 1.00 93.12 94 SER A N 1
ATOM 705 C CA . SER A 1 94 ? -4.163 -0.788 24.206 1.00 93.12 94 SER A CA 1
ATOM 706 C C . SER A 1 94 ? -4.508 0.476 24.996 1.00 93.12 94 SER A C 1
ATOM 708 O O . SER A 1 94 ? -3.633 1.315 25.236 1.00 93.12 94 SER A O 1
ATOM 710 N N . PHE A 1 95 ? -5.769 0.636 25.390 1.00 95.19 95 PHE A N 1
ATOM 711 C CA . PHE A 1 95 ? -6.235 1.782 26.179 1.00 95.19 95 PHE A CA 1
ATOM 712 C C . PHE A 1 95 ? -7.454 1.424 27.032 1.00 95.19 95 PHE A C 1
ATOM 714 O O . PHE A 1 95 ? -8.188 0.485 26.728 1.00 95.19 95 PHE A O 1
ATOM 721 N N . VAL A 1 96 ? -7.667 2.173 28.113 1.00 97.00 96 VAL A N 1
ATOM 722 C CA . VAL A 1 96 ? -8.825 1.996 28.999 1.00 97.00 96 VAL A CA 1
ATOM 723 C C . VAL A 1 96 ? -10.061 2.610 28.349 1.00 97.00 96 VAL A C 1
ATOM 725 O O . VAL A 1 96 ? -10.023 3.758 27.914 1.00 97.00 96 VAL A O 1
ATOM 728 N N . VAL A 1 97 ? -11.154 1.851 28.307 1.00 97.56 97 VAL A N 1
ATOM 729 C CA . VAL A 1 97 ? -12.458 2.308 27.795 1.00 97.56 97 VAL A CA 1
ATOM 730 C C . VAL A 1 97 ? -13.475 2.483 28.913 1.00 97.56 97 VAL A C 1
ATOM 732 O O . VAL A 1 97 ? -14.332 3.359 28.843 1.00 97.56 97 VAL A O 1
ATOM 735 N N . MET A 1 98 ? -13.372 1.695 29.982 1.00 98.19 98 MET A N 1
ATOM 736 C CA . MET A 1 98 ? -14.227 1.842 31.154 1.00 98.19 98 MET A CA 1
ATOM 737 C C . MET A 1 98 ? -13.477 1.524 32.441 1.00 98.19 98 MET A C 1
ATOM 739 O O . MET A 1 98 ? -12.504 0.780 32.422 1.00 98.19 98 MET A O 1
ATOM 743 N N . ASN A 1 99 ? -13.983 2.027 33.562 1.00 98.12 99 ASN A N 1
ATOM 744 C CA . ASN A 1 99 ? -13.610 1.576 34.897 1.00 98.12 99 ASN A CA 1
ATOM 745 C C . ASN A 1 99 ? -14.878 1.121 35.635 1.00 98.12 99 ASN A C 1
ATOM 747 O O . ASN A 1 99 ? -15.798 1.917 35.840 1.00 98.12 99 ASN A O 1
ATOM 751 N N . VAL A 1 100 ? -14.966 -0.172 35.952 1.00 98.06 100 VAL A N 1
ATOM 752 C CA . VAL A 1 100 ? -16.168 -0.824 36.487 1.00 98.06 100 VAL A CA 1
ATOM 753 C C . VAL A 1 100 ? -15.813 -1.967 37.445 1.00 98.06 100 VAL A C 1
ATOM 755 O O . VAL A 1 100 ? -14.690 -2.471 37.485 1.00 98.06 100 VAL A O 1
ATOM 758 N N . ASN A 1 101 ? -16.800 -2.443 38.204 1.00 97.50 101 ASN A N 1
ATOM 759 C CA . ASN A 1 101 ? -16.645 -3.670 38.985 1.00 97.50 101 ASN A CA 1
ATOM 760 C C . ASN A 1 101 ? -16.796 -4.942 38.119 1.00 97.50 101 ASN A C 1
ATOM 762 O O . ASN A 1 101 ? -17.341 -4.909 37.013 1.00 97.50 101 ASN A O 1
ATOM 766 N N . ALA A 1 102 ? -16.372 -6.089 38.658 1.00 97.38 102 ALA A N 1
ATOM 767 C CA . ALA A 1 102 ? -16.397 -7.371 37.949 1.00 97.38 102 ALA A CA 1
ATOM 768 C C . ALA A 1 102 ? -17.808 -7.790 37.489 1.00 97.38 102 ALA A C 1
ATOM 770 O O . ALA A 1 102 ? -17.973 -8.393 36.430 1.00 97.38 102 ALA A O 1
ATOM 771 N N . ALA A 1 103 ? -18.841 -7.442 38.265 1.00 97.12 103 ALA A N 1
ATOM 772 C CA . ALA A 1 103 ? -20.227 -7.769 37.940 1.00 97.12 103 ALA A CA 1
ATOM 773 C C . ALA A 1 103 ? -20.756 -6.965 36.742 1.00 97.12 103 ALA A C 1
ATOM 775 O O . ALA A 1 103 ? -21.523 -7.498 35.944 1.00 97.12 103 ALA A O 1
ATOM 776 N N . THR A 1 104 ? -20.344 -5.703 36.601 1.00 96.50 104 THR A N 1
ATOM 777 C CA . THR A 1 104 ? -20.615 -4.889 35.414 1.00 96.50 104 THR A CA 1
ATOM 778 C C . THR A 1 104 ? -19.800 -5.385 34.228 1.00 96.50 104 THR A C 1
ATOM 780 O O . THR A 1 104 ? -20.366 -5.534 33.154 1.00 96.50 104 THR A O 1
ATOM 783 N N . TYR A 1 105 ? -18.513 -5.710 34.409 1.00 97.69 105 TYR A N 1
ATOM 784 C CA . TYR A 1 105 ? -17.680 -6.255 33.330 1.00 97.69 105 TYR A CA 1
ATOM 785 C C . TYR A 1 105 ? -18.297 -7.514 32.700 1.00 97.69 105 TYR A C 1
ATOM 787 O O . TYR A 1 105 ? -18.369 -7.617 31.479 1.00 97.69 105 TYR A O 1
ATOM 795 N N . ALA A 1 106 ? -18.847 -8.421 33.515 1.00 96.94 106 ALA A N 1
ATOM 796 C CA . ALA A 1 106 ? -19.539 -9.624 33.041 1.00 96.94 106 ALA A CA 1
ATOM 797 C C . ALA A 1 106 ? -20.797 -9.349 32.185 1.00 96.94 106 ALA A C 1
ATOM 799 O O . ALA A 1 106 ? -21.340 -10.272 31.580 1.00 96.94 106 ALA A O 1
ATOM 800 N N . LYS A 1 107 ? -21.280 -8.102 32.152 1.00 95.50 107 LYS A N 1
ATOM 801 C CA . LYS A 1 107 ? -22.438 -7.651 31.369 1.00 95.50 107 LYS A CA 1
ATOM 802 C C . LYS A 1 107 ? -22.048 -6.883 30.102 1.00 95.50 107 LYS A C 1
ATOM 804 O O . LYS A 1 107 ? -22.942 -6.510 29.343 1.00 95.50 107 LYS A O 1
ATOM 809 N N . LEU A 1 108 ? -20.757 -6.636 29.883 1.00 97.12 108 LEU A N 1
ATOM 810 C CA . LEU A 1 108 ? -20.254 -5.946 28.701 1.00 97.12 108 LEU A CA 1
ATOM 811 C C . LEU A 1 108 ? -20.048 -6.943 27.561 1.00 97.12 108 LEU A C 1
ATOM 813 O O . LEU A 1 108 ? -19.455 -8.006 27.750 1.00 97.12 108 LEU A O 1
ATOM 817 N N . THR A 1 109 ? -20.485 -6.574 26.364 1.00 96.44 109 THR A N 1
ATOM 818 C CA . THR A 1 109 ? -20.104 -7.261 25.127 1.00 96.44 109 THR A CA 1
ATOM 819 C C . THR A 1 109 ? -19.482 -6.261 24.158 1.00 96.44 109 THR A C 1
ATOM 821 O O . THR A 1 109 ? -19.649 -5.055 24.321 1.00 96.44 109 THR A O 1
ATOM 824 N N . LEU A 1 110 ? -18.723 -6.733 23.171 1.00 97.31 110 LEU A N 1
ATOM 825 C CA . LEU A 1 110 ? -18.329 -5.894 22.038 1.00 97.31 110 LEU A CA 1
ATOM 826 C C . LEU A 1 110 ? -19.373 -6.035 20.934 1.00 97.31 110 LEU A C 1
ATOM 828 O O . LEU A 1 110 ? -19.831 -7.145 20.658 1.00 97.31 110 LEU A O 1
ATOM 832 N N . SER A 1 111 ? -19.683 -4.932 20.256 1.00 94.19 111 SER A N 1
ATOM 833 C CA . SER A 1 111 ? -20.406 -4.984 18.988 1.00 94.19 111 SER A CA 1
ATOM 834 C C . SER A 1 111 ? -19.636 -5.828 17.969 1.00 94.19 111 SER A C 1
ATOM 836 O O . SER A 1 111 ? -18.414 -5.961 18.054 1.00 94.19 111 SER A O 1
ATOM 838 N N . GLU A 1 112 ? -20.336 -6.392 16.982 1.00 91.00 112 GLU A N 1
ATOM 839 C CA . GLU A 1 112 ? -19.718 -7.235 15.947 1.00 91.00 112 GLU A CA 1
ATOM 840 C C . GLU A 1 112 ? -18.560 -6.519 15.233 1.00 91.00 112 GLU A C 1
ATOM 842 O O . GLU A 1 112 ? -17.491 -7.098 15.031 1.00 91.00 112 GLU A O 1
ATOM 847 N N . GLU A 1 113 ? -18.742 -5.232 14.929 1.00 88.62 113 GLU A N 1
ATOM 848 C CA . GLU A 1 113 ? -17.705 -4.397 14.327 1.00 88.62 113 GLU A CA 1
ATOM 849 C C . GLU A 1 113 ? -16.488 -4.277 15.251 1.00 88.62 113 GLU A C 1
ATOM 851 O O . GLU A 1 113 ? -15.371 -4.586 14.842 1.00 88.62 113 GLU A O 1
ATOM 856 N N . SER A 1 114 ? -16.684 -3.911 16.521 1.00 91.50 114 SER A N 1
ATOM 857 C CA . SER A 1 114 ? -15.577 -3.735 17.470 1.00 91.50 114 SER A CA 1
ATOM 858 C C . SER A 1 114 ? -14.904 -5.042 17.885 1.00 91.50 114 SER A C 1
ATOM 860 O O . SER A 1 114 ? -13.705 -5.042 18.156 1.00 91.50 114 SER A O 1
ATOM 862 N N . ALA A 1 115 ? -15.618 -6.168 17.863 1.00 92.00 115 ALA A N 1
ATOM 863 C CA . ALA A 1 115 ? -15.039 -7.499 18.038 1.00 92.00 115 ALA A CA 1
ATOM 864 C C . ALA A 1 115 ? -14.094 -7.874 16.881 1.00 92.00 115 ALA A C 1
ATOM 866 O O . ALA A 1 115 ? -13.109 -8.584 17.082 1.00 92.00 115 ALA A O 1
ATOM 867 N N . GLY A 1 116 ? -14.342 -7.354 15.672 1.00 87.62 116 GLY A N 1
ATOM 868 C CA . GLY A 1 116 ? -13.405 -7.434 14.548 1.00 87.62 116 GLY A CA 1
ATOM 869 C C . GLY A 1 116 ? -12.164 -6.545 14.710 1.00 87.62 116 GLY A C 1
ATOM 870 O O . GLY A 1 116 ? -11.155 -6.769 14.035 1.00 87.62 116 GLY A O 1
ATOM 871 N N . LEU A 1 117 ? -12.219 -5.563 15.614 1.00 88.62 117 LEU A N 1
ATOM 872 C CA . LEU A 1 117 ? -11.178 -4.558 15.837 1.00 88.62 117 LEU A CA 1
ATOM 873 C C . LEU A 1 117 ? -10.353 -4.781 17.104 1.00 88.62 117 LEU A C 1
ATOM 875 O O . LEU A 1 117 ? -9.383 -4.055 17.292 1.00 88.62 117 LEU A O 1
ATOM 879 N N . GLY A 1 118 ? -10.691 -5.735 17.972 1.00 92.25 118 GLY A N 1
ATOM 880 C CA . GLY A 1 118 ? -9.946 -5.966 19.209 1.00 92.25 118 GLY A CA 1
ATOM 881 C C . GLY A 1 118 ? -10.685 -6.817 20.235 1.00 92.25 118 GLY A C 1
ATOM 882 O O . GLY A 1 118 ? -11.693 -7.456 19.941 1.00 92.25 118 GLY A O 1
ATOM 883 N N . THR A 1 119 ? -10.157 -6.834 21.457 1.00 95.44 119 THR A N 1
ATOM 884 C CA . THR A 1 119 ? -10.708 -7.599 22.588 1.00 95.44 119 THR A CA 1
ATOM 885 C C . THR A 1 119 ? -10.730 -6.779 23.866 1.00 95.44 119 THR A C 1
ATOM 887 O O . THR A 1 119 ? -9.853 -5.946 24.082 1.00 95.44 119 THR A O 1
ATOM 890 N N . LEU A 1 120 ? -11.696 -7.058 24.744 1.00 97.50 120 LEU A N 1
ATOM 891 C CA . LEU A 1 120 ? -11.720 -6.494 26.091 1.00 97.50 120 LEU A CA 1
ATOM 892 C C . LEU A 1 120 ? -10.867 -7.328 27.051 1.00 97.50 120 LEU A C 1
ATOM 894 O O . LEU A 1 120 ? -10.862 -8.560 26.987 1.00 97.50 120 LEU A O 1
ATOM 898 N N . ARG A 1 121 ? -10.189 -6.648 27.973 1.00 97.19 121 ARG A N 1
ATOM 899 C CA . ARG A 1 121 ? -9.430 -7.246 29.072 1.00 97.19 121 ARG A CA 1
ATOM 900 C C . ARG A 1 121 ? -9.709 -6.483 30.360 1.00 97.19 121 ARG A C 1
ATOM 902 O O . ARG A 1 121 ? -9.633 -5.261 30.380 1.00 97.19 121 ARG A O 1
ATOM 909 N N . TYR A 1 122 ? -9.993 -7.203 31.437 1.00 98.25 122 TYR A N 1
ATOM 910 C CA . TYR A 1 122 ? -10.316 -6.617 32.737 1.00 98.25 122 TYR A CA 1
ATOM 911 C C . TYR A 1 122 ? -9.154 -6.733 33.725 1.00 98.25 122 TYR A C 1
ATOM 913 O O . TYR A 1 122 ? -8.527 -7.790 33.818 1.00 98.25 122 TYR A O 1
ATOM 921 N N . ASP A 1 123 ? -8.887 -5.662 34.469 1.00 97.88 123 ASP A N 1
ATOM 922 C CA . ASP A 1 123 ? -8.004 -5.661 35.634 1.00 97.88 123 ASP A CA 1
ATOM 923 C C . ASP A 1 123 ? -8.839 -5.558 36.919 1.00 97.88 123 ASP A C 1
ATOM 925 O O . ASP A 1 123 ? -9.380 -4.505 37.250 1.00 97.88 123 ASP A O 1
ATOM 929 N N . GLU A 1 124 ? -8.927 -6.659 37.670 1.00 95.12 124 GLU A N 1
ATOM 930 C CA . GLU A 1 124 ? -9.701 -6.727 38.916 1.00 95.12 124 GLU A CA 1
ATOM 931 C C . GLU A 1 124 ? -9.194 -5.778 40.011 1.00 95.12 124 GLU A C 1
ATOM 933 O O . GLU A 1 124 ? -9.952 -5.430 40.917 1.00 95.12 124 GLU A O 1
ATOM 938 N N . LYS A 1 125 ? -7.919 -5.368 39.971 1.00 95.06 125 LYS A N 1
ATOM 939 C CA . LYS A 1 125 ? -7.334 -4.516 41.017 1.00 95.06 125 LYS A CA 1
ATOM 940 C C . LYS A 1 125 ? -7.725 -3.061 40.842 1.00 95.06 125 LYS A C 1
ATOM 942 O O . LYS A 1 125 ? -7.968 -2.380 41.836 1.00 95.06 125 LYS A O 1
ATOM 947 N N . THR A 1 126 ? -7.726 -2.581 39.604 1.00 96.31 126 THR A N 1
ATOM 948 C CA . THR A 1 126 ? -8.041 -1.182 39.294 1.00 96.31 126 THR A CA 1
ATOM 949 C C . THR A 1 126 ? -9.498 -0.997 38.890 1.00 96.31 126 THR A C 1
ATOM 951 O O . THR A 1 126 ? -10.027 0.102 39.029 1.00 96.31 126 THR A O 1
ATOM 954 N N . GLY A 1 127 ? -10.161 -2.061 38.432 1.00 97.44 127 GLY A N 1
ATOM 955 C CA . GLY A 1 127 ? -11.472 -1.997 37.797 1.00 97.44 127 GLY A CA 1
ATOM 956 C C . GLY A 1 127 ? -11.403 -1.599 36.321 1.00 97.44 127 GLY A C 1
ATOM 957 O O . GLY A 1 127 ? -12.447 -1.415 35.697 1.00 97.44 127 GLY A O 1
ATOM 958 N N . ASP A 1 128 ? -10.210 -1.458 35.742 1.00 98.38 128 ASP A N 1
ATOM 959 C CA . ASP A 1 128 ? -10.072 -0.999 34.363 1.00 98.38 128 ASP A CA 1
ATOM 960 C C . ASP A 1 128 ? -10.453 -2.089 33.365 1.00 98.38 128 ASP A C 1
ATOM 962 O O . ASP A 1 128 ? -9.984 -3.229 33.413 1.00 98.38 128 ASP A O 1
ATOM 966 N N . VAL A 1 129 ? -11.268 -1.694 32.398 1.00 98.44 129 VAL A N 1
ATOM 967 C CA . VAL A 1 129 ? -11.559 -2.445 31.188 1.00 98.44 129 VAL A CA 1
ATOM 968 C C . VAL A 1 129 ? -10.724 -1.836 30.074 1.00 98.44 129 VAL A C 1
ATOM 970 O O . VAL A 1 129 ? -10.966 -0.715 29.621 1.00 98.44 129 VAL A O 1
ATOM 973 N N . TRP A 1 130 ? -9.728 -2.593 29.641 1.00 97.81 130 TRP A N 1
ATOM 974 C CA . TRP A 1 130 ? -8.856 -2.279 28.525 1.00 97.81 130 TRP A CA 1
ATOM 975 C C . TRP A 1 130 ? -9.459 -2.801 27.227 1.00 97.81 130 TRP A C 1
ATOM 977 O O . TRP A 1 130 ? -9.997 -3.908 27.193 1.00 97.81 130 TRP A O 1
ATOM 987 N N . PHE A 1 131 ? -9.328 -2.031 26.154 1.00 96.88 131 PHE A N 1
ATOM 988 C CA . PHE A 1 131 ? -9.518 -2.507 24.793 1.00 96.88 131 PHE A CA 1
ATOM 989 C C . PHE A 1 131 ? -8.150 -2.711 24.144 1.00 96.88 131 PHE A C 1
ATOM 991 O O . PHE A 1 131 ? -7.399 -1.759 23.928 1.00 96.88 131 PHE A O 1
ATOM 998 N N . ASP A 1 132 ? -7.823 -3.967 23.859 1.00 93.75 132 ASP A N 1
ATOM 999 C CA . ASP A 1 132 ? -6.607 -4.368 23.160 1.00 93.75 132 ASP A CA 1
ATOM 1000 C C . ASP A 1 132 ? -6.920 -4.449 21.656 1.00 93.75 132 ASP A C 1
ATOM 1002 O O . ASP A 1 132 ? -7.620 -5.355 21.194 1.00 93.75 132 ASP A O 1
ATOM 1006 N N . THR A 1 133 ? -6.433 -3.472 20.890 1.00 90.38 133 THR A N 1
ATOM 1007 C CA . THR A 1 133 ? -6.764 -3.307 19.466 1.00 90.38 133 THR A CA 1
ATOM 1008 C C . THR A 1 133 ? -6.081 -4.359 18.587 1.00 90.38 133 THR A C 1
ATOM 1010 O O . THR A 1 133 ? -4.915 -4.725 18.759 1.00 90.38 133 THR A O 1
ATOM 1013 N N . TYR A 1 134 ? -6.788 -4.809 17.558 1.00 88.81 134 TYR A N 1
ATOM 1014 C CA . TYR A 1 134 ? -6.205 -5.395 16.364 1.00 88.81 134 TYR A CA 1
ATOM 1015 C C . TYR A 1 134 ? -5.867 -4.257 15.410 1.00 88.81 134 TYR A C 1
ATOM 1017 O O . TYR A 1 134 ? -6.740 -3.666 14.778 1.00 88.81 134 TYR A O 1
ATOM 1025 N N . TYR A 1 135 ? -4.580 -3.962 15.301 1.00 85.31 135 TYR A N 1
ATOM 1026 C CA . TYR A 1 135 ? -4.074 -2.949 14.389 1.00 85.31 135 TYR A CA 1
ATOM 1027 C C . TYR A 1 135 ? -3.322 -3.588 13.225 1.00 85.31 135 TYR A C 1
ATOM 1029 O O . TYR A 1 135 ? -2.808 -4.711 13.314 1.00 85.31 135 TYR A O 1
ATOM 1037 N N . GLY A 1 136 ? -3.243 -2.842 12.131 1.00 88.62 136 GLY A N 1
ATOM 1038 C CA . GLY A 1 136 ? -2.284 -3.090 11.070 1.00 88.62 136 GLY A CA 1
ATOM 1039 C C . GLY A 1 136 ? -1.321 -1.922 10.930 1.00 88.62 136 GLY A C 1
ATOM 1040 O O . GLY A 1 136 ? -1.708 -0.767 11.083 1.00 88.62 136 GLY A O 1
ATOM 1041 N N . GLY A 1 137 ? -0.062 -2.215 10.638 1.00 90.94 137 GLY A N 1
ATOM 1042 C CA . GLY A 1 137 ? 0.937 -1.203 10.298 1.00 90.94 137 GLY A CA 1
ATOM 1043 C C . GLY A 1 137 ? 1.521 -1.467 8.920 1.00 90.94 137 GLY A C 1
ATOM 1044 O O . GLY A 1 137 ? 1.481 -2.594 8.423 1.00 90.94 137 GLY A O 1
ATOM 1045 N N . ILE A 1 138 ? 2.072 -0.428 8.302 1.00 93.69 138 ILE A N 1
ATOM 1046 C CA . ILE A 1 138 ? 2.791 -0.539 7.032 1.00 93.69 138 ILE A CA 1
ATOM 1047 C C . ILE A 1 138 ? 4.212 -0.051 7.268 1.00 93.69 138 ILE A C 1
ATOM 1049 O O . ILE A 1 138 ? 4.416 1.085 7.681 1.00 93.69 138 ILE A O 1
ATOM 1053 N N . THR A 1 139 ? 5.191 -0.893 6.964 1.00 94.88 139 THR A N 1
ATOM 1054 C CA . THR A 1 139 ? 6.601 -0.507 6.927 1.00 94.88 139 THR A CA 1
ATOM 1055 C C . THR A 1 139 ? 7.086 -0.566 5.492 1.00 94.88 139 THR A C 1
ATOM 1057 O O . THR A 1 139 ? 6.986 -1.608 4.844 1.00 94.88 139 THR A O 1
ATOM 1060 N N . TYR A 1 140 ? 7.636 0.540 5.007 1.00 94.19 140 TYR A N 1
ATOM 1061 C CA . TYR A 1 140 ? 8.225 0.625 3.678 1.00 94.19 140 TYR A CA 1
ATOM 1062 C C . TYR A 1 140 ? 9.721 0.313 3.736 1.00 94.19 140 TYR A C 1
ATOM 1064 O O . TYR A 1 140 ? 10.417 0.737 4.656 1.00 94.19 140 TYR A O 1
ATOM 1072 N N . VAL A 1 141 ? 10.224 -0.431 2.755 1.00 91.56 141 VAL A N 1
ATOM 1073 C CA . VAL A 1 141 ? 11.641 -0.793 2.641 1.00 91.56 141 VAL A CA 1
ATOM 1074 C C . VAL A 1 141 ? 12.115 -0.561 1.212 1.00 91.56 141 VAL A C 1
ATOM 1076 O O . VAL A 1 141 ? 11.454 -0.958 0.254 1.00 91.56 141 VAL A O 1
ATOM 1079 N N . ILE A 1 142 ? 13.295 0.036 1.072 1.00 89.12 142 ILE A N 1
ATOM 1080 C CA . ILE A 1 142 ? 14.026 0.158 -0.191 1.00 89.12 142 ILE A CA 1
ATOM 1081 C C . ILE A 1 142 ? 15.339 -0.598 0.004 1.00 89.12 142 ILE A C 1
ATOM 1083 O O . ILE A 1 142 ? 16.062 -0.325 0.958 1.00 89.12 142 ILE A O 1
ATOM 1087 N N . ARG A 1 143 ? 15.604 -1.612 -0.827 1.00 73.69 143 ARG A N 1
ATOM 1088 C CA . ARG A 1 143 ? 16.772 -2.503 -0.676 1.00 73.69 143 ARG A CA 1
ATOM 1089 C C . ARG A 1 143 ? 17.980 -2.118 -1.522 1.00 73.69 143 ARG A C 1
ATOM 1091 O O . ARG A 1 143 ? 18.950 -2.864 -1.549 1.00 73.69 143 ARG A O 1
ATOM 1098 N N . ASP A 1 144 ? 17.932 -0.970 -2.178 1.00 66.00 144 ASP A N 1
ATOM 1099 C CA . ASP A 1 144 ? 19.018 -0.544 -3.042 1.00 66.00 144 ASP A CA 1
ATOM 1100 C C . ASP A 1 144 ? 20.017 0.299 -2.257 1.00 66.00 144 ASP A C 1
ATOM 1102 O O . ASP A 1 144 ? 19.754 1.464 -1.949 1.00 66.00 144 ASP A O 1
ATOM 1106 N N . SER A 1 145 ? 21.150 -0.306 -1.903 1.00 54.41 145 SER A N 1
ATOM 1107 C CA . SER A 1 145 ? 22.238 0.321 -1.142 1.00 54.41 145 SER A CA 1
ATOM 1108 C C . SER A 1 145 ? 22.891 1.515 -1.851 1.00 54.41 145 SER A C 1
ATOM 1110 O O . SER A 1 145 ? 23.770 2.146 -1.273 1.00 54.41 145 SER A O 1
ATOM 1112 N N . GLU A 1 146 ? 22.456 1.840 -3.071 1.00 49.62 146 GLU A N 1
ATOM 1113 C CA . GLU A 1 146 ? 22.994 2.912 -3.917 1.00 49.62 146 GLU A CA 1
ATOM 1114 C C . GLU A 1 146 ? 21.907 3.872 -4.439 1.00 49.62 146 GLU A C 1
ATOM 1116 O O . GLU A 1 146 ? 22.173 4.731 -5.278 1.00 49.62 146 GLU A O 1
ATOM 1121 N N . SER A 1 147 ? 20.670 3.776 -3.939 1.00 62.41 147 SER A N 1
ATOM 1122 C CA . SER A 1 147 ? 19.608 4.703 -4.345 1.00 62.41 147 SER A CA 1
ATOM 1123 C C . SER A 1 147 ? 19.610 5.980 -3.497 1.00 62.41 147 SER A C 1
ATOM 1125 O O . SER A 1 147 ? 19.595 5.928 -2.272 1.00 62.41 147 SER A O 1
ATOM 1127 N N . ALA A 1 148 ? 19.508 7.151 -4.138 1.00 71.94 148 ALA A N 1
ATOM 1128 C CA . ALA A 1 148 ? 19.153 8.415 -3.470 1.00 71.94 148 ALA A CA 1
ATOM 1129 C C . ALA A 1 148 ? 17.716 8.405 -2.880 1.00 71.94 148 ALA A C 1
ATOM 1131 O O . ALA A 1 148 ? 17.229 9.419 -2.366 1.00 71.94 148 ALA A O 1
ATOM 1132 N N . ALA A 1 149 ? 17.019 7.267 -2.980 1.00 85.25 149 ALA A N 1
ATOM 1133 C CA . ALA A 1 149 ? 15.662 7.086 -2.516 1.00 85.25 149 ALA A CA 1
ATOM 1134 C C . ALA A 1 149 ? 15.622 6.666 -1.044 1.00 85.25 149 ALA A C 1
ATOM 1136 O O . ALA A 1 149 ? 16.276 5.718 -0.618 1.00 85.25 149 ALA A O 1
ATOM 1137 N N . THR A 1 150 ? 14.781 7.337 -0.272 1.00 90.31 150 THR A N 1
ATOM 1138 C CA . THR A 1 150 ? 14.458 7.012 1.109 1.00 90.31 150 THR A CA 1
ATOM 1139 C C . THR A 1 150 ? 13.031 6.489 1.200 1.00 90.31 150 THR A C 1
ATOM 1141 O O . THR A 1 150 ? 12.108 6.955 0.519 1.00 90.31 150 THR A O 1
ATOM 1144 N N . ALA A 1 151 ? 12.857 5.463 2.035 1.00 91.81 151 ALA A N 1
ATOM 1145 C CA . ALA A 1 151 ? 11.544 4.913 2.325 1.00 91.81 151 ALA A CA 1
ATOM 1146 C C . ALA A 1 151 ? 10.697 5.963 3.066 1.00 91.81 151 ALA A C 1
ATOM 1148 O O . ALA A 1 151 ? 11.232 6.679 3.916 1.00 91.81 151 ALA A O 1
ATOM 1149 N N . PRO A 1 152 ? 9.386 6.048 2.793 1.00 92.88 152 PRO A N 1
ATOM 1150 C CA . PRO A 1 152 ? 8.495 6.883 3.585 1.00 92.88 152 PRO A CA 1
ATOM 1151 C C . PRO A 1 152 ? 8.496 6.437 5.043 1.00 92.88 152 PRO A C 1
ATOM 1153 O O . PRO A 1 152 ? 8.361 5.243 5.330 1.00 92.88 152 PRO A O 1
ATOM 1156 N N . GLU A 1 153 ? 8.585 7.392 5.962 1.00 90.00 153 GLU A N 1
ATOM 1157 C CA . GLU A 1 153 ? 8.347 7.109 7.371 1.00 90.00 153 GLU A CA 1
ATOM 1158 C C . GLU A 1 153 ? 6.858 6.839 7.596 1.00 90.00 153 GLU A C 1
ATOM 1160 O O . GLU A 1 153 ? 5.990 7.587 7.141 1.00 90.00 153 GLU A O 1
ATOM 1165 N N . ASN A 1 154 ? 6.554 5.747 8.296 1.00 87.44 154 ASN A N 1
ATOM 1166 C CA . ASN A 1 154 ? 5.198 5.450 8.724 1.00 87.44 154 ASN A CA 1
ATOM 1167 C C . ASN A 1 154 ? 5.210 4.750 10.083 1.00 87.44 154 ASN A C 1
ATOM 1169 O O . ASN A 1 154 ? 5.723 3.640 10.222 1.00 87.44 154 ASN A O 1
ATOM 1173 N N . SER A 1 155 ? 4.625 5.416 11.073 1.00 82.00 155 SER A N 1
ATOM 1174 C CA . SER A 1 155 ? 4.445 4.930 12.443 1.00 82.00 155 SER A CA 1
ATOM 1175 C C . SER A 1 155 ? 2.969 4.777 12.824 1.00 82.00 155 SER A C 1
ATOM 1177 O O . SER A 1 155 ? 2.656 4.505 13.980 1.00 82.00 155 SER A O 1
ATOM 1179 N N . SER A 1 156 ? 2.051 4.961 11.870 1.00 86.69 156 SER A N 1
ATOM 1180 C CA . SER A 1 156 ? 0.612 4.915 12.129 1.00 86.69 156 SER A CA 1
ATOM 1181 C C . SER A 1 156 ? 0.125 3.484 12.357 1.00 86.69 156 SER A C 1
ATOM 1183 O O . SER A 1 156 ? 0.504 2.556 11.637 1.00 86.69 156 SER A O 1
ATOM 1185 N N . LEU A 1 157 ? -0.770 3.323 13.333 1.00 88.12 157 LEU A N 1
ATOM 1186 C CA . LEU A 1 157 ? -1.504 2.087 13.588 1.00 88.12 157 LEU A CA 1
ATOM 1187 C C . LEU A 1 157 ? -2.898 2.225 12.976 1.00 88.12 157 LEU A C 1
ATOM 1189 O O . LEU A 1 157 ? -3.739 2.980 13.459 1.00 88.12 157 LEU A O 1
ATOM 1193 N N . TYR A 1 158 ? -3.147 1.523 11.881 1.00 88.81 158 TYR A N 1
ATOM 1194 C CA . TYR A 1 158 ? -4.399 1.635 11.148 1.00 88.81 158 TYR A CA 1
ATOM 1195 C C . TYR A 1 158 ? -5.432 0.629 11.642 1.00 88.81 158 TYR A C 1
ATOM 1197 O O . TYR A 1 158 ? -5.111 -0.499 12.031 1.00 88.81 158 TYR A O 1
ATOM 1205 N N . THR A 1 159 ? -6.695 1.032 11.535 1.00 86.69 159 THR A N 1
ATOM 1206 C CA . THR A 1 159 ? -7.843 0.142 11.716 1.00 86.69 159 THR A CA 1
ATOM 1207 C C . THR A 1 159 ? -7.813 -0.975 10.665 1.00 86.69 159 THR A C 1
ATOM 1209 O O . THR A 1 159 ? -7.691 -0.712 9.465 1.00 86.69 159 THR A O 1
ATOM 1212 N N . VAL A 1 160 ? -7.906 -2.234 11.104 1.00 87.88 160 VAL A N 1
ATOM 1213 C CA . VAL A 1 160 ? -7.912 -3.400 10.206 1.00 87.88 160 VAL A CA 1
ATOM 1214 C C . VAL A 1 160 ? -9.126 -3.355 9.275 1.00 87.88 160 VAL A C 1
ATOM 1216 O O . VAL A 1 160 ? -10.221 -2.977 9.671 1.00 87.88 160 VAL A O 1
ATOM 1219 N N . GLY A 1 161 ? -8.929 -3.735 8.011 1.00 86.50 161 GLY A N 1
ATOM 1220 C CA . GLY A 1 161 ? -9.967 -3.730 6.980 1.00 86.50 161 GLY A CA 1
ATOM 1221 C C . GLY A 1 161 ? -10.124 -2.402 6.236 1.00 86.50 161 GLY A C 1
ATOM 1222 O O . GLY A 1 161 ? -10.682 -2.413 5.134 1.00 86.50 161 GLY A O 1
ATOM 1223 N N . LEU A 1 162 ? -9.581 -1.298 6.767 1.00 87.81 162 LEU A N 1
ATOM 1224 C CA . LEU A 1 162 ? -9.521 -0.005 6.083 1.00 87.81 162 LEU A CA 1
ATOM 1225 C C . LEU A 1 162 ? -8.664 -0.109 4.817 1.00 87.81 162 LEU A C 1
ATOM 1227 O O . LEU A 1 162 ? -7.654 -0.806 4.801 1.00 87.81 162 LEU A O 1
ATOM 1231 N N . THR A 1 163 ? -9.028 0.615 3.761 1.00 91.25 163 THR A N 1
ATOM 1232 C CA . THR A 1 163 ? -8.136 0.820 2.612 1.00 91.25 163 THR A CA 1
ATOM 1233 C C . THR A 1 163 ? -7.460 2.179 2.729 1.00 91.25 163 THR A C 1
ATOM 1235 O O . THR A 1 163 ? -8.144 3.194 2.827 1.00 91.25 163 THR A O 1
ATOM 1238 N N . THR A 1 164 ? -6.127 2.204 2.709 1.00 89.56 164 THR A N 1
ATOM 1239 C CA . THR A 1 164 ? -5.326 3.436 2.777 1.00 89.56 164 THR A CA 1
ATOM 1240 C C . THR A 1 164 ? -4.490 3.625 1.517 1.00 89.56 164 THR A C 1
ATOM 1242 O O . THR A 1 164 ? -4.099 2.647 0.880 1.00 89.56 164 THR A O 1
ATOM 1245 N N . ALA A 1 165 ? -4.201 4.870 1.145 1.00 90.50 165 ALA A N 1
ATOM 1246 C CA . ALA A 1 165 ? -3.274 5.159 0.057 1.00 90.50 165 ALA A CA 1
ATOM 1247 C C . ALA A 1 165 ? -1.833 4.829 0.478 1.00 90.50 165 ALA A C 1
ATOM 1249 O O . ALA A 1 165 ? -1.416 5.135 1.596 1.00 90.50 165 ALA A O 1
ATOM 1250 N N . LEU A 1 166 ? -1.063 4.221 -0.425 1.00 91.56 166 LEU A N 1
ATOM 1251 C CA . LEU A 1 166 ? 0.349 3.948 -0.179 1.00 91.56 166 LEU A CA 1
ATOM 1252 C C . LEU A 1 166 ? 1.193 5.200 -0.433 1.00 91.56 166 LEU A C 1
ATOM 1254 O O . LEU A 1 166 ? 1.058 5.856 -1.468 1.00 91.56 166 LEU A O 1
ATOM 1258 N N . ALA A 1 167 ? 2.086 5.510 0.506 1.00 92.31 167 ALA A N 1
ATOM 1259 C CA . ALA A 1 167 ? 3.030 6.612 0.369 1.00 92.31 167 ALA A CA 1
ATOM 1260 C C . ALA A 1 167 ? 4.055 6.306 -0.733 1.00 92.31 167 ALA A C 1
ATOM 1262 O O . ALA A 1 167 ? 4.386 5.147 -0.981 1.00 92.31 167 ALA A O 1
ATOM 1263 N N . LYS A 1 168 ? 4.570 7.340 -1.400 1.00 91.00 168 LYS A N 1
ATOM 1264 C CA . LYS A 1 168 ? 5.651 7.206 -2.389 1.00 91.00 168 LYS A CA 1
ATOM 1265 C C . LYS A 1 168 ? 6.993 7.509 -1.726 1.00 91.00 168 LYS A C 1
ATOM 1267 O O . LYS A 1 168 ? 6.998 8.361 -0.838 1.00 91.00 168 LYS A O 1
ATOM 1272 N N . PRO A 1 169 ? 8.104 6.888 -2.161 1.00 91.38 169 PRO A N 1
ATOM 1273 C CA . PRO A 1 169 ? 9.442 7.311 -1.747 1.00 91.38 169 PRO A CA 1
ATOM 1274 C C . PRO A 1 169 ? 9.687 8.801 -2.034 1.00 91.38 169 PRO A C 1
ATOM 1276 O O . PRO A 1 169 ? 8.983 9.406 -2.848 1.00 91.38 169 PRO A O 1
ATOM 1279 N N . ASN A 1 170 ? 10.704 9.384 -1.394 1.00 91.06 170 ASN A N 1
ATOM 1280 C CA . ASN A 1 170 ? 11.101 10.790 -1.593 1.00 91.06 170 ASN A CA 1
ATOM 1281 C C . ASN A 1 170 ? 11.399 11.144 -3.067 1.00 91.06 170 ASN A C 1
ATOM 1283 O O . ASN A 1 170 ? 11.172 12.278 -3.479 1.00 91.06 170 ASN A O 1
ATOM 1287 N N . ILE A 1 171 ? 11.879 10.182 -3.858 1.00 86.19 171 ILE A N 1
ATOM 1288 C CA . ILE A 1 171 ? 12.076 10.290 -5.304 1.00 86.19 171 ILE A CA 1
ATOM 1289 C C . ILE A 1 171 ? 11.403 9.113 -6.005 1.00 86.19 171 ILE A C 1
ATOM 1291 O O . ILE A 1 171 ? 11.327 8.010 -5.471 1.00 86.19 171 ILE A O 1
ATOM 1295 N N . THR A 1 172 ? 10.910 9.341 -7.220 1.00 85.44 172 THR A N 1
ATOM 1296 C CA . THR A 1 172 ? 10.241 8.298 -8.023 1.00 85.44 172 THR A CA 1
ATOM 1297 C C . THR A 1 172 ? 10.999 7.927 -9.292 1.00 85.44 172 THR A C 1
ATOM 1299 O O . THR A 1 172 ? 10.597 6.988 -9.969 1.00 85.44 172 THR A O 1
ATOM 1302 N N . SER A 1 173 ? 12.129 8.586 -9.543 1.00 80.81 173 SER A N 1
ATOM 1303 C CA . SER A 1 173 ? 13.103 8.229 -10.571 1.00 80.81 173 SER A CA 1
ATOM 1304 C C . SER A 1 173 ? 14.486 8.236 -9.933 1.00 80.81 173 SER A C 1
ATOM 1306 O O . SER A 1 173 ? 14.825 9.179 -9.214 1.00 80.81 173 SER A O 1
ATOM 1308 N N . LEU A 1 174 ? 15.253 7.172 -10.143 1.00 78.69 174 LEU A N 1
ATOM 1309 C CA . LEU A 1 174 ? 16.620 7.039 -9.653 1.00 78.69 174 LEU A CA 1
ATOM 1310 C C . LEU A 1 174 ? 17.611 7.702 -10.625 1.00 78.69 174 LEU A C 1
ATOM 1312 O O . LEU A 1 174 ? 17.301 7.829 -11.810 1.00 78.69 174 LEU A O 1
ATOM 1316 N N . PRO A 1 175 ? 18.812 8.101 -10.156 1.00 73.38 175 PRO A N 1
ATOM 1317 C CA . PRO A 1 175 ? 19.849 8.674 -11.021 1.00 73.38 175 PRO A CA 1
ATOM 1318 C C . PRO A 1 175 ? 20.296 7.760 -12.172 1.00 73.38 175 PRO A C 1
ATOM 1320 O O . PRO A 1 175 ? 20.766 8.253 -13.188 1.00 73.38 175 PRO A O 1
ATOM 1323 N N . ASP A 1 176 ? 20.124 6.444 -12.028 1.00 69.62 176 ASP A N 1
ATOM 1324 C CA . ASP A 1 176 ? 20.408 5.432 -13.056 1.00 69.62 176 ASP A CA 1
ATOM 1325 C C . ASP A 1 176 ? 19.235 5.192 -14.033 1.00 69.62 176 ASP A C 1
ATOM 1327 O O . ASP A 1 176 ? 19.230 4.231 -14.802 1.00 69.62 176 ASP A O 1
ATOM 1331 N N . GLY A 1 177 ? 18.210 6.048 -13.980 1.00 69.31 177 GLY A N 1
ATOM 1332 C CA . GLY A 1 177 ? 17.064 6.034 -14.884 1.00 69.31 177 GLY A CA 1
ATOM 1333 C C . GLY A 1 177 ? 15.924 5.094 -14.488 1.00 69.31 177 GLY A C 1
ATOM 1334 O O . GLY A 1 177 ? 14.884 5.111 -15.150 1.00 69.31 177 GLY A O 1
ATOM 1335 N N . ARG A 1 178 ? 16.043 4.287 -13.426 1.00 75.69 178 ARG A N 1
ATOM 1336 C CA . ARG A 1 178 ? 14.947 3.402 -12.987 1.00 75.69 178 ARG A CA 1
ATOM 1337 C C . ARG A 1 178 ? 13.783 4.183 -12.376 1.00 75.69 178 ARG A C 1
ATOM 1339 O O . ARG A 1 178 ? 13.987 5.150 -11.645 1.00 75.69 178 ARG A O 1
ATOM 1346 N N . VAL A 1 179 ? 12.549 3.728 -12.607 1.00 77.81 179 VAL A N 1
ATOM 1347 C CA . VAL A 1 179 ? 11.320 4.425 -12.169 1.00 77.81 179 VAL A CA 1
ATOM 1348 C C . VAL A 1 179 ? 10.533 3.600 -11.149 1.00 77.81 179 VAL A C 1
ATOM 1350 O O . VAL A 1 179 ? 10.376 2.386 -11.286 1.00 77.81 179 VAL A O 1
ATOM 1353 N N . PHE A 1 180 ? 10.010 4.259 -10.114 1.00 83.25 180 PHE A N 1
ATOM 1354 C CA . PHE A 1 180 ? 9.211 3.644 -9.057 1.00 83.25 180 PHE A CA 1
ATOM 1355 C C . PHE A 1 180 ? 7.849 3.184 -9.590 1.00 83.25 180 PHE A C 1
ATOM 1357 O O . PHE A 1 180 ? 7.009 3.997 -9.991 1.00 83.25 180 PHE A O 1
ATOM 1364 N N . LYS A 1 181 ? 7.586 1.876 -9.537 1.00 80.62 181 LYS A N 1
ATOM 1365 C CA . LYS A 1 181 ? 6.327 1.284 -10.017 1.00 80.62 181 LYS A CA 1
ATOM 1366 C C . LYS A 1 181 ? 5.299 1.046 -8.938 1.00 80.62 181 LYS A C 1
ATOM 1368 O O . LYS A 1 181 ? 4.107 1.000 -9.243 1.00 80.62 181 LYS A O 1
ATOM 1373 N N . GLY A 1 182 ? 5.734 0.918 -7.698 1.00 85.06 182 GLY A N 1
ATOM 1374 C CA . GLY A 1 182 ? 4.853 0.616 -6.590 1.00 85.06 182 GLY A CA 1
ATOM 1375 C C . GLY A 1 182 ? 5.535 -0.259 -5.561 1.00 85.06 182 GLY A C 1
ATOM 1376 O O . GLY A 1 182 ? 6.761 -0.335 -5.476 1.00 85.06 182 GLY A O 1
ATOM 1377 N N . TRP A 1 183 ? 4.712 -0.933 -4.780 1.00 88.19 183 TRP A N 1
ATOM 1378 C CA . TRP A 1 183 ? 5.147 -1.675 -3.614 1.00 88.19 183 TRP A CA 1
ATOM 1379 C C . TRP A 1 183 ? 4.832 -3.154 -3.772 1.00 88.19 183 TRP A C 1
ATOM 1381 O O . TRP A 1 183 ? 3.735 -3.517 -4.188 1.00 88.19 183 TRP A O 1
ATOM 1391 N N . ARG A 1 184 ? 5.772 -4.016 -3.398 1.00 86.50 184 ARG A N 1
ATOM 1392 C CA . ARG A 1 184 ? 5.562 -5.458 -3.289 1.00 86.50 184 ARG A CA 1
ATOM 1393 C C . ARG A 1 184 ? 5.454 -5.851 -1.824 1.00 86.50 184 ARG A C 1
ATOM 1395 O O . ARG A 1 184 ? 6.340 -5.538 -1.032 1.00 86.50 184 ARG A O 1
ATOM 1402 N N . ASN A 1 185 ? 4.402 -6.570 -1.461 1.00 87.81 185 ASN A N 1
ATOM 1403 C CA . ASN A 1 185 ? 4.292 -7.182 -0.144 1.00 87.81 185 ASN A CA 1
ATOM 1404 C C . ASN A 1 185 ? 5.351 -8.283 -0.008 1.00 87.81 185 ASN A C 1
ATOM 1406 O O . ASN A 1 185 ? 5.390 -9.218 -0.805 1.00 87.81 185 ASN A O 1
ATOM 1410 N N . ARG A 1 186 ? 6.236 -8.169 0.989 1.00 84.31 186 ARG A N 1
ATOM 1411 C CA . ARG A 1 186 ? 7.340 -9.124 1.181 1.00 84.31 186 ARG A CA 1
ATOM 1412 C C . ARG A 1 186 ? 6.879 -10.486 1.684 1.00 84.31 186 ARG A C 1
ATOM 1414 O O . ARG A 1 186 ? 7.597 -11.461 1.493 1.00 84.31 186 ARG A O 1
ATOM 1421 N N . GLN A 1 187 ? 5.737 -10.541 2.358 1.00 82.94 187 GLN A N 1
ATOM 1422 C CA . GLN A 1 187 ? 5.168 -11.770 2.889 1.00 82.94 187 GLN A CA 1
ATOM 1423 C C . GLN A 1 187 ? 4.409 -12.548 1.809 1.00 82.94 187 GLN A C 1
ATOM 1425 O O . GLN A 1 187 ? 4.586 -13.757 1.703 1.00 82.94 187 GLN A O 1
ATOM 1430 N N . THR A 1 188 ? 3.579 -11.870 1.011 1.00 79.62 188 THR A N 1
ATOM 1431 C CA . THR A 1 188 ? 2.696 -12.529 0.031 1.00 79.62 188 THR A CA 1
ATOM 1432 C C . THR A 1 188 ? 3.221 -12.490 -1.402 1.00 79.62 188 THR A C 1
ATOM 1434 O O . THR A 1 188 ? 2.844 -13.327 -2.213 1.00 79.62 188 THR A O 1
ATOM 1437 N N . GLY A 1 189 ? 4.096 -11.537 -1.729 1.00 74.06 189 GLY A N 1
ATOM 1438 C CA . GLY A 1 189 ? 4.556 -11.276 -3.094 1.00 74.06 189 GLY A CA 1
ATOM 1439 C C . GLY A 1 189 ? 3.624 -10.376 -3.913 1.00 74.06 189 GLY A C 1
ATOM 1440 O O . GLY A 1 189 ? 3.988 -10.008 -5.030 1.00 74.06 189 GLY A O 1
ATOM 1441 N N . ASP A 1 190 ? 2.466 -9.982 -3.371 1.00 79.62 190 ASP A N 1
ATOM 1442 C CA . ASP A 1 190 ? 1.485 -9.159 -4.084 1.00 79.62 190 ASP A CA 1
ATOM 1443 C C . ASP A 1 190 ? 2.048 -7.786 -4.444 1.00 79.62 190 ASP A C 1
ATOM 1445 O O . ASP A 1 190 ? 2.707 -7.134 -3.630 1.00 79.62 190 ASP A O 1
ATOM 1449 N N . PHE A 1 191 ? 1.740 -7.323 -5.653 1.00 79.38 191 PHE A N 1
ATOM 1450 C CA . PHE A 1 191 ? 2.172 -6.025 -6.151 1.00 79.38 191 PHE A CA 1
ATOM 1451 C C . PHE A 1 191 ? 1.034 -5.001 -6.134 1.00 79.38 191 PHE A C 1
ATOM 1453 O O . PHE A 1 191 ? -0.056 -5.240 -6.651 1.00 79.38 191 PHE A O 1
ATOM 1460 N N . TYR A 1 192 ? 1.335 -3.823 -5.597 1.00 81.94 192 TYR A N 1
ATOM 1461 C CA . TYR A 1 192 ? 0.449 -2.673 -5.513 1.00 81.94 192 TYR A CA 1
ATOM 1462 C C . TYR A 1 192 ? 1.048 -1.552 -6.355 1.00 81.94 192 TYR A C 1
ATOM 1464 O O . TYR A 1 192 ? 2.041 -0.935 -5.962 1.00 81.94 192 TYR A O 1
ATOM 1472 N N . SER A 1 193 ? 0.458 -1.297 -7.526 1.00 76.69 193 SER A N 1
ATOM 1473 C CA . SER A 1 193 ? 0.938 -0.248 -8.426 1.00 76.69 193 SER A CA 1
ATOM 1474 C C . SER A 1 193 ? 0.845 1.133 -7.776 1.00 76.69 193 SER A C 1
ATOM 1476 O O . SER A 1 193 ? -0.014 1.383 -6.930 1.00 76.69 193 SER A O 1
ATOM 1478 N N . ASN A 1 194 ? 1.703 2.054 -8.203 1.00 76.19 194 ASN A N 1
ATOM 1479 C CA . ASN A 1 194 ? 1.720 3.428 -7.716 1.00 76.19 194 ASN A CA 1
ATOM 1480 C C . ASN A 1 194 ? 0.312 4.060 -7.742 1.00 76.19 194 ASN A C 1
ATOM 1482 O O . ASN A 1 194 ? -0.409 3.951 -8.733 1.00 76.19 194 ASN A O 1
ATOM 1486 N N . GLY A 1 195 ? -0.090 4.691 -6.637 1.00 72.94 195 GLY A N 1
ATOM 1487 C CA . GLY A 1 195 ? -1.423 5.278 -6.465 1.00 72.94 195 GLY A CA 1
ATOM 1488 C C . GLY A 1 195 ? -2.547 4.296 -6.101 1.00 72.94 195 GLY A C 1
ATOM 1489 O O . GLY A 1 195 ? -3.656 4.746 -5.822 1.00 72.94 195 GLY A O 1
ATOM 1490 N N . LYS A 1 196 ? -2.306 2.976 -6.059 1.00 77.31 196 LYS A N 1
ATOM 1491 C CA . LYS A 1 196 ? -3.289 2.020 -5.521 1.00 77.31 196 LYS A CA 1
ATOM 1492 C C . LYS A 1 196 ? -3.316 2.052 -3.996 1.00 77.31 196 LYS A C 1
ATOM 1494 O O . LYS A 1 196 ? -2.293 2.230 -3.336 1.00 77.31 196 LYS A O 1
ATOM 1499 N N . GLY A 1 197 ? -4.517 1.859 -3.455 1.00 84.00 197 GLY A N 1
ATOM 1500 C CA . GLY A 1 197 ? -4.719 1.667 -2.027 1.00 84.00 197 GLY A CA 1
ATOM 1501 C C . GLY A 1 197 ? -4.356 0.251 -1.580 1.00 84.00 197 GLY A C 1
ATOM 1502 O O . GLY A 1 197 ? -4.409 -0.698 -2.363 1.00 84.00 197 GLY A O 1
ATOM 1503 N N . PHE A 1 198 ? -4.019 0.119 -0.305 1.00 91.50 198 PHE A N 1
ATOM 1504 C CA . PHE A 1 198 ? -3.744 -1.137 0.375 1.00 91.50 198 PHE A CA 1
ATOM 1505 C C . PHE A 1 198 ? -4.785 -1.366 1.465 1.00 91.50 198 PHE A C 1
ATOM 1507 O O . PHE A 1 198 ? -5.049 -0.474 2.275 1.00 91.50 198 PHE A O 1
ATOM 1514 N N . ARG A 1 199 ? -5.375 -2.566 1.487 1.00 93.25 199 ARG A N 1
ATOM 1515 C CA . ARG A 1 199 ? -6.311 -2.967 2.536 1.00 93.25 199 ARG A CA 1
ATOM 1516 C C . ARG A 1 199 ? -5.531 -3.462 3.750 1.00 93.25 199 ARG A C 1
ATOM 1518 O O . ARG A 1 199 ? -4.827 -4.462 3.667 1.00 93.25 199 ARG A O 1
ATOM 1525 N N . ILE A 1 200 ? -5.685 -2.768 4.870 1.00 91.69 200 ILE A N 1
ATOM 1526 C CA . ILE A 1 200 ? -4.989 -3.040 6.123 1.00 91.69 200 ILE A CA 1
ATOM 1527 C C . ILE A 1 200 ? -5.365 -4.425 6.646 1.00 91.69 200 ILE A C 1
ATOM 1529 O O . ILE A 1 200 ? -6.542 -4.760 6.794 1.00 91.69 200 ILE A O 1
ATOM 1533 N N . VAL A 1 201 ? -4.341 -5.206 6.971 1.00 89.94 201 VAL A N 1
ATOM 1534 C CA . VAL A 1 201 ? -4.449 -6.512 7.624 1.00 89.94 201 VAL A CA 1
ATOM 1535 C C . VAL A 1 201 ? -3.848 -6.441 9.023 1.00 89.94 201 VAL A C 1
ATOM 1537 O O . VAL A 1 201 ? -3.070 -5.539 9.322 1.00 89.94 201 VAL A O 1
ATOM 1540 N N . LYS A 1 202 ? -4.208 -7.392 9.887 1.00 88.25 202 LYS A N 1
ATOM 1541 C CA . LYS A 1 202 ? -3.673 -7.471 11.250 1.00 88.25 202 LYS A CA 1
ATOM 1542 C C . LYS A 1 202 ? -2.150 -7.674 11.229 1.00 88.25 202 LYS A C 1
ATOM 1544 O O . LYS A 1 202 ? -1.658 -8.565 10.539 1.00 88.25 202 LYS A O 1
ATOM 1549 N N . GLY A 1 203 ? -1.429 -6.896 12.036 1.00 87.81 203 GLY A N 1
ATOM 1550 C CA . GLY A 1 203 ? 0.031 -6.932 12.150 1.00 87.81 203 GLY A CA 1
ATOM 1551 C C . GLY A 1 203 ? 0.761 -5.957 11.218 1.00 87.81 203 GLY A C 1
ATOM 1552 O O . GLY A 1 203 ? 0.156 -5.173 10.490 1.00 87.81 203 GLY A O 1
ATOM 1553 N N . ILE A 1 204 ? 2.094 -5.976 11.260 1.00 90.44 204 ILE A N 1
ATOM 1554 C CA . ILE A 1 204 ? 2.921 -5.100 10.421 1.00 90.44 204 ILE A CA 1
ATOM 1555 C C . ILE A 1 204 ? 3.148 -5.754 9.056 1.00 90.44 204 ILE A C 1
ATOM 1557 O O . ILE A 1 204 ? 3.773 -6.810 8.959 1.00 90.44 204 ILE A O 1
ATOM 1561 N N . THR A 1 205 ? 2.671 -5.107 7.995 1.00 93.75 205 THR A N 1
ATOM 1562 C CA . THR A 1 205 ? 2.963 -5.482 6.608 1.00 93.75 205 THR A CA 1
ATOM 1563 C C . THR A 1 205 ? 4.219 -4.767 6.135 1.00 93.75 205 THR A C 1
ATOM 1565 O O . THR A 1 205 ? 4.343 -3.552 6.292 1.00 93.75 205 THR A O 1
ATOM 1568 N N . THR A 1 206 ? 5.146 -5.502 5.518 1.00 93.69 206 THR A N 1
ATOM 1569 C CA . THR A 1 206 ? 6.361 -4.908 4.951 1.00 93.69 206 THR A CA 1
ATOM 1570 C C . THR A 1 206 ? 6.233 -4.800 3.440 1.00 93.69 206 THR A C 1
ATOM 1572 O O . THR A 1 206 ? 6.114 -5.806 2.741 1.00 93.69 206 THR A O 1
ATOM 1575 N N . LEU A 1 207 ? 6.294 -3.572 2.942 1.00 92.81 207 LEU A N 1
ATOM 1576 C CA . LEU A 1 207 ? 6.196 -3.232 1.535 1.00 92.81 207 LEU A CA 1
ATOM 1577 C C . LEU A 1 207 ? 7.572 -2.842 0.998 1.00 92.81 207 LEU A C 1
ATOM 1579 O O . LEU A 1 207 ? 8.196 -1.899 1.471 1.00 92.81 207 LEU A O 1
ATOM 1583 N N . GLU A 1 208 ? 8.053 -3.585 0.012 1.00 88.56 208 GLU A N 1
ATOM 1584 C CA . GLU A 1 208 ? 9.335 -3.359 -0.646 1.00 88.56 208 GLU A CA 1
ATOM 1585 C C . GLU A 1 208 ? 9.144 -2.581 -1.946 1.00 88.56 208 GLU A C 1
ATOM 1587 O O . GLU A 1 208 ? 8.259 -2.910 -2.739 1.00 88.56 208 GLU A O 1
ATOM 1592 N N . ALA A 1 209 ? 9.953 -1.544 -2.164 1.00 87.88 209 ALA A N 1
ATOM 1593 C CA . ALA A 1 209 ? 9.881 -0.752 -3.384 1.00 87.88 209 ALA A CA 1
ATOM 1594 C C . ALA A 1 209 ? 10.230 -1.603 -4.608 1.00 87.88 209 ALA A C 1
ATOM 1596 O O . ALA A 1 209 ? 11.223 -2.331 -4.616 1.00 87.88 209 ALA A O 1
ATOM 1597 N N . VAL A 1 210 ? 9.418 -1.472 -5.654 1.00 81.56 210 VAL A N 1
ATOM 1598 C CA . VAL A 1 210 ? 9.669 -2.075 -6.961 1.00 81.56 210 VAL A CA 1
ATOM 1599 C C . VAL A 1 210 ? 10.016 -0.970 -7.946 1.00 81.56 210 VAL A C 1
ATOM 1601 O O . VAL A 1 210 ? 9.225 -0.049 -8.170 1.00 81.56 210 VAL A O 1
ATOM 1604 N N . TRP A 1 211 ? 11.192 -1.101 -8.548 1.00 79.62 211 TRP A N 1
ATOM 1605 C CA . TRP A 1 211 ? 11.710 -0.220 -9.588 1.00 79.62 211 TRP A CA 1
ATOM 1606 C C . TRP A 1 211 ? 11.693 -0.960 -10.929 1.00 79.62 211 TRP A C 1
ATOM 1608 O O . TRP A 1 211 ? 11.968 -2.161 -10.961 1.00 79.62 211 TRP A O 1
ATOM 1618 N N . SER A 1 212 ? 11.355 -0.274 -12.021 1.00 71.06 212 SER A N 1
ATOM 1619 C CA . SER A 1 212 ? 11.441 -0.820 -13.382 1.00 71.06 212 SER A CA 1
ATOM 1620 C C . SER A 1 212 ? 12.490 -0.095 -14.214 1.00 71.06 212 SER A C 1
ATOM 1622 O O . SER A 1 212 ? 12.750 1.091 -13.997 1.00 71.06 212 SER A O 1
ATOM 1624 N N . THR A 1 213 ? 13.035 -0.812 -15.193 1.00 66.69 213 THR A N 1
ATOM 1625 C CA . THR A 1 213 ? 13.816 -0.260 -16.300 1.00 66.69 213 THR A CA 1
ATOM 1626 C C . THR A 1 213 ? 12.873 0.157 -17.427 1.00 66.69 213 THR A C 1
ATOM 1628 O O . THR A 1 213 ? 11.782 -0.402 -17.565 1.00 66.69 213 THR A O 1
ATOM 1631 N N . GLY A 1 214 ? 13.237 1.191 -18.179 1.00 70.00 214 GLY A N 1
ATOM 1632 C CA . GLY A 1 214 ? 12.479 1.651 -19.342 1.00 70.00 214 GLY A CA 1
ATOM 1633 C C . GLY A 1 214 ? 13.315 1.687 -20.618 1.00 70.00 214 GLY A C 1
ATOM 1634 O O . GLY A 1 214 ? 14.518 1.441 -20.576 1.00 70.00 214 GLY A O 1
ATOM 1635 N N . LEU A 1 215 ? 12.665 2.014 -21.734 1.00 77.62 215 LEU A N 1
ATOM 1636 C CA . 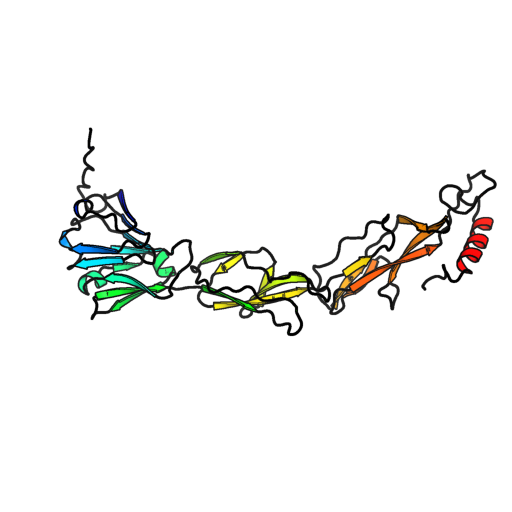LEU A 1 215 ? 13.317 2.438 -22.972 1.00 77.62 215 LEU A CA 1
ATOM 1637 C C . LEU A 1 215 ? 12.916 3.882 -23.266 1.00 77.62 215 LEU A C 1
ATOM 1639 O O . LEU A 1 215 ? 11.718 4.193 -23.309 1.00 77.62 215 LEU A O 1
ATOM 1643 N N . VAL A 1 216 ? 13.906 4.738 -23.489 1.00 82.31 216 VAL A N 1
ATOM 1644 C CA . VAL A 1 216 ? 13.724 6.121 -23.932 1.00 82.31 216 VAL A CA 1
ATOM 1645 C C . VAL A 1 216 ? 14.217 6.243 -25.366 1.00 82.31 216 VAL A C 1
ATOM 1647 O O . VAL A 1 216 ? 15.305 5.776 -25.685 1.00 82.31 216 VAL A O 1
ATOM 1650 N N . TYR A 1 217 ? 13.420 6.875 -26.220 1.00 82.94 217 TYR A N 1
ATOM 1651 C CA . TYR A 1 217 ? 13.807 7.197 -27.588 1.00 82.94 217 TYR A CA 1
ATOM 1652 C C . TYR A 1 217 ? 14.278 8.650 -27.677 1.00 82.94 217 TYR A C 1
ATOM 1654 O O . TYR A 1 217 ? 13.598 9.549 -27.176 1.00 82.94 217 TYR A O 1
ATOM 1662 N N . GLU A 1 218 ? 15.385 8.894 -28.370 1.00 83.81 218 GLU A N 1
ATOM 1663 C CA . GLU A 1 218 ? 15.913 10.232 -28.646 1.00 83.81 218 GLU A CA 1
ATOM 1664 C C . GLU A 1 218 ? 16.012 10.465 -30.154 1.00 83.81 218 GLU A C 1
ATOM 1666 O O . GLU A 1 218 ? 16.810 9.836 -30.840 1.00 83.81 218 GLU A O 1
ATOM 1671 N N . SER A 1 219 ? 15.206 11.379 -30.697 1.00 82.62 219 SER A N 1
ATOM 1672 C CA . SER A 1 219 ? 15.147 11.636 -32.142 1.00 82.62 219 SER A CA 1
ATOM 1673 C C . SER A 1 219 ? 16.307 12.473 -32.680 1.00 82.62 219 SER A C 1
ATOM 1675 O O . SER A 1 219 ? 16.445 12.566 -33.895 1.00 82.62 219 SER A O 1
ATOM 1677 N N . VAL A 1 220 ? 17.089 13.116 -31.803 1.00 82.06 220 VAL A N 1
ATOM 1678 C CA . VAL A 1 220 ? 18.134 14.135 -32.067 1.00 82.06 220 VAL A CA 1
ATOM 1679 C C . VAL A 1 220 ? 17.698 15.409 -32.802 1.00 82.06 220 VAL A C 1
ATOM 1681 O O . VAL A 1 220 ? 18.427 16.396 -32.775 1.00 82.06 220 VAL A O 1
ATOM 1684 N N . TYR A 1 221 ? 16.496 15.440 -33.377 1.00 80.88 221 TYR A N 1
ATOM 1685 C CA . TYR A 1 221 ? 15.898 16.618 -33.999 1.00 80.88 221 TYR A CA 1
ATOM 1686 C C . TYR A 1 221 ? 14.627 17.027 -33.254 1.00 80.88 221 TYR A C 1
ATOM 1688 O O . TYR A 1 221 ? 13.650 16.281 -33.227 1.00 80.88 221 TYR A O 1
ATOM 1696 N N . GLU A 1 222 ? 14.599 18.248 -32.711 1.00 78.62 222 GLU A N 1
ATOM 1697 C CA . GLU A 1 222 ? 13.442 18.780 -31.965 1.00 78.62 222 GLU A CA 1
ATOM 1698 C C . GLU A 1 222 ? 12.145 18.816 -32.792 1.00 78.62 222 GLU A C 1
ATOM 1700 O O . GLU A 1 222 ? 11.046 18.776 -32.241 1.00 78.62 222 GLU A O 1
ATOM 1705 N N . SER A 1 223 ? 12.261 18.877 -34.123 1.00 79.06 223 SER A N 1
ATOM 1706 C CA . SER A 1 223 ? 11.130 18.850 -35.055 1.00 79.06 223 SER A CA 1
ATOM 1707 C C . SER A 1 223 ? 10.449 17.480 -35.163 1.00 79.06 223 SER A C 1
ATOM 1709 O O . SER A 1 223 ? 9.364 17.390 -35.744 1.00 79.06 223 SER A O 1
ATOM 1711 N N . VAL A 1 224 ? 11.051 16.423 -34.608 1.00 82.88 224 VAL A N 1
ATOM 1712 C CA . VAL A 1 224 ? 10.539 15.051 -34.646 1.00 82.88 224 VAL A CA 1
ATOM 1713 C C . VAL A 1 224 ? 10.115 14.629 -33.248 1.00 82.88 224 VAL A C 1
ATOM 1715 O O . VAL A 1 224 ? 10.943 14.476 -32.349 1.00 82.88 224 VAL A O 1
ATOM 1718 N N . ALA A 1 225 ? 8.813 14.403 -33.078 1.00 83.56 225 ALA A N 1
ATOM 1719 C CA . ALA A 1 225 ? 8.274 13.873 -31.835 1.00 83.56 225 ALA A CA 1
ATOM 1720 C C . ALA A 1 225 ? 8.758 12.432 -31.613 1.00 83.56 225 ALA A C 1
ATOM 1722 O O . ALA A 1 225 ? 8.577 11.569 -32.473 1.00 83.56 225 ALA A O 1
ATOM 1723 N N . CYS A 1 226 ? 9.350 12.173 -30.448 1.00 79.94 226 CYS A N 1
ATOM 1724 C CA . CYS A 1 226 ? 9.718 10.821 -30.051 1.00 79.94 226 CYS A CA 1
ATOM 1725 C C . CYS A 1 226 ? 8.476 9.975 -29.725 1.00 79.94 226 CYS A C 1
ATOM 1727 O O . CYS A 1 226 ? 7.472 10.514 -29.247 1.00 79.94 226 CYS A O 1
ATOM 1729 N N . PRO A 1 227 ? 8.555 8.644 -29.902 1.00 84.00 227 PRO A N 1
ATOM 1730 C CA . PRO A 1 227 ? 7.574 7.722 -29.348 1.00 84.00 227 PRO A CA 1
ATOM 1731 C C . PRO A 1 227 ? 7.512 7.826 -27.820 1.00 84.00 227 PRO A C 1
ATOM 1733 O O . PRO A 1 227 ? 8.482 8.219 -27.166 1.00 84.00 227 PRO A O 1
ATOM 1736 N N . ASP A 1 228 ? 6.382 7.410 -27.248 1.00 79.44 228 ASP A N 1
ATOM 1737 C CA . ASP A 1 228 ? 6.213 7.374 -25.798 1.00 79.44 228 ASP A CA 1
ATOM 1738 C C . ASP A 1 228 ? 7.265 6.475 -25.134 1.00 79.44 228 ASP A C 1
ATOM 1740 O O . ASP A 1 228 ? 7.566 5.369 -25.594 1.00 79.44 228 ASP A O 1
ATOM 1744 N N . MET A 1 229 ? 7.785 6.939 -23.997 1.00 75.06 229 MET A N 1
ATOM 1745 C CA . MET A 1 229 ? 8.707 6.161 -23.176 1.00 75.06 229 MET A CA 1
ATOM 1746 C C . MET A 1 229 ? 8.047 4.855 -22.720 1.00 75.06 229 MET A C 1
ATOM 1748 O O . MET A 1 229 ? 6.981 4.850 -22.093 1.00 75.06 229 MET A O 1
ATOM 1752 N N . ILE A 1 230 ? 8.734 3.738 -22.950 1.00 79.50 230 ILE A N 1
ATOM 1753 C CA . ILE A 1 230 ? 8.289 2.431 -22.473 1.00 79.50 230 ILE A CA 1
ATOM 1754 C C . ILE A 1 230 ? 8.766 2.283 -21.038 1.00 79.50 230 ILE A C 1
ATOM 1756 O O . ILE A 1 230 ? 9.960 2.320 -20.765 1.00 79.50 230 ILE A O 1
ATOM 17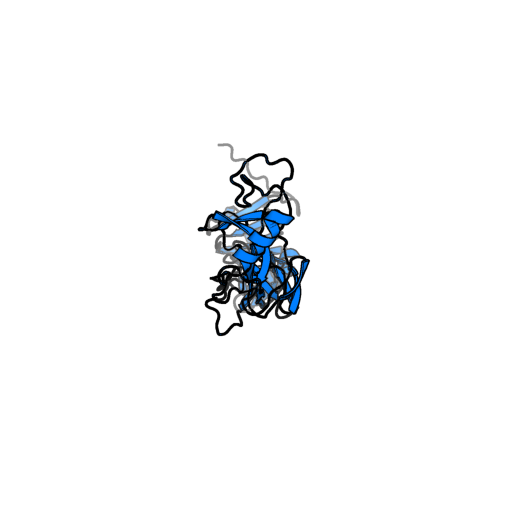60 N N . THR A 1 231 ? 7.839 2.096 -20.102 1.00 68.25 231 THR A N 1
ATOM 1761 C CA . THR A 1 231 ? 8.188 1.954 -18.680 1.00 68.25 231 THR A CA 1
ATOM 1762 C C . THR A 1 231 ? 7.570 0.724 -18.033 1.00 68.25 231 THR A C 1
ATOM 1764 O O . THR A 1 231 ? 7.843 0.459 -16.872 1.00 68.25 231 THR A O 1
ATOM 1767 N N . ASP A 1 232 ? 6.679 -0.003 -18.700 1.00 66.88 232 ASP A N 1
ATOM 1768 C CA . ASP A 1 232 ? 5.893 -1.105 -18.127 1.00 66.88 232 ASP A CA 1
ATOM 1769 C C . ASP A 1 232 ? 6.586 -2.475 -18.202 1.00 66.88 232 ASP A C 1
ATOM 1771 O O . ASP A 1 232 ? 6.021 -3.469 -17.744 1.00 66.88 232 ASP A O 1
ATOM 1775 N N . LYS A 1 233 ? 7.798 -2.526 -18.756 1.00 70.75 233 LYS A N 1
ATOM 1776 C CA . LYS A 1 233 ? 8.536 -3.757 -19.040 1.00 70.75 233 LYS A CA 1
ATOM 1777 C C . LYS A 1 233 ? 9.628 -4.032 -18.016 1.00 70.75 233 LYS A C 1
ATOM 1779 O O . LYS A 1 233 ? 10.066 -3.146 -17.284 1.00 70.75 233 LYS A O 1
ATOM 1784 N N . LYS A 1 234 ? 10.024 -5.299 -17.921 1.00 65.69 234 LYS A N 1
ATOM 1785 C CA . LYS A 1 234 ? 11.061 -5.773 -16.995 1.00 65.69 234 LYS A CA 1
ATOM 1786 C C . LYS A 1 234 ? 12.376 -6.024 -17.726 1.00 65.69 234 LYS A C 1
ATOM 1788 O O . LYS A 1 234 ? 12.391 -6.284 -18.925 1.00 65.69 234 LYS A O 1
ATOM 1793 N N . HIS A 1 235 ? 13.470 -6.043 -16.966 1.00 71.56 235 HIS A N 1
ATOM 1794 C CA . HIS A 1 235 ? 14.753 -6.549 -17.446 1.00 71.56 235 HIS A CA 1
ATOM 1795 C C . HIS A 1 235 ? 14.600 -7.930 -18.111 1.00 71.56 235 HIS A C 1
ATOM 1797 O O . HIS A 1 235 ? 13.944 -8.820 -17.559 1.00 71.56 235 HIS A O 1
ATOM 1803 N N . GLY A 1 236 ? 15.206 -8.096 -19.287 1.00 73.88 236 GLY A N 1
ATOM 1804 C CA . GLY A 1 236 ? 15.166 -9.319 -20.087 1.00 73.88 236 GLY A CA 1
ATOM 1805 C C . GLY A 1 236 ? 13.897 -9.497 -20.927 1.00 73.88 236 GLY A C 1
ATOM 1806 O O . GLY A 1 236 ? 13.836 -10.428 -21.731 1.00 73.88 236 GLY A O 1
ATOM 1807 N N . GLU A 1 237 ? 12.887 -8.633 -20.782 1.00 81.12 237 GLU A N 1
ATOM 1808 C CA . GLU A 1 237 ? 11.733 -8.641 -21.681 1.00 81.12 237 GLU A CA 1
ATOM 1809 C C . GLU A 1 237 ? 12.078 -8.002 -23.025 1.00 81.12 237 GLU A C 1
ATOM 1811 O O . GLU A 1 237 ? 12.900 -7.090 -23.120 1.00 81.12 237 GLU A O 1
ATOM 1816 N N . LYS A 1 238 ? 11.415 -8.498 -24.073 1.00 86.75 238 LYS A N 1
ATOM 1817 C CA . LYS A 1 238 ? 11.547 -7.965 -25.423 1.00 86.75 238 LYS A CA 1
ATOM 1818 C C . LYS A 1 238 ? 10.498 -6.898 -25.686 1.00 86.75 238 LYS A C 1
ATOM 1820 O O . LYS A 1 238 ? 9.321 -7.087 -25.371 1.00 86.75 238 LYS A O 1
ATOM 1825 N N . ILE A 1 239 ? 10.923 -5.818 -26.319 1.00 87.94 239 ILE A N 1
ATOM 1826 C CA . ILE A 1 239 ? 10.070 -4.742 -26.810 1.00 87.94 239 ILE A CA 1
ATOM 1827 C C . ILE A 1 239 ? 10.232 -4.614 -28.313 1.00 87.94 239 ILE A C 1
ATOM 1829 O O . ILE A 1 239 ? 11.312 -4.848 -28.843 1.00 87.94 239 ILE A O 1
ATOM 1833 N N . ILE A 1 240 ? 9.142 -4.273 -28.992 1.00 91.50 240 ILE A N 1
ATOM 1834 C CA . ILE A 1 240 ? 9.185 -3.978 -30.419 1.00 91.50 240 ILE A CA 1
ATOM 1835 C C . ILE A 1 240 ? 9.558 -2.511 -30.567 1.00 91.50 240 ILE A C 1
ATOM 1837 O O . ILE A 1 240 ? 8.869 -1.649 -30.014 1.00 91.50 240 ILE A O 1
ATOM 1841 N N . LEU A 1 241 ? 10.658 -2.249 -31.267 1.00 91.12 241 LEU A N 1
ATOM 1842 C CA . LEU A 1 241 ? 11.148 -0.895 -31.458 1.00 91.12 241 LEU A CA 1
ATOM 1843 C C . LEU A 1 241 ? 10.187 -0.089 -32.320 1.00 91.12 241 LEU A C 1
ATOM 1845 O O . LEU A 1 241 ? 9.681 -0.564 -33.340 1.00 91.12 241 LEU A O 1
ATOM 1849 N N . ALA A 1 242 ? 9.925 1.131 -31.866 1.00 89.44 242 ALA A N 1
ATOM 1850 C CA . ALA A 1 242 ? 8.993 2.039 -32.499 1.00 89.44 242 ALA A CA 1
ATOM 1851 C C . ALA A 1 242 ? 9.492 2.467 -33.879 1.00 89.44 242 ALA A C 1
ATOM 1853 O O . ALA A 1 242 ? 10.691 2.485 -34.155 1.00 89.44 242 ALA A O 1
ATOM 1854 N N . ASP A 1 243 ? 8.549 2.837 -34.731 1.00 88.38 243 ASP A N 1
ATOM 1855 C CA . ASP A 1 243 ? 8.841 3.328 -36.064 1.00 88.38 243 ASP A CA 1
ATOM 1856 C C . ASP A 1 243 ? 8.604 4.840 -36.130 1.00 88.38 243 ASP A C 1
ATOM 1858 O O . ASP A 1 243 ? 7.534 5.314 -35.744 1.00 88.38 243 ASP A O 1
ATOM 1862 N N . LEU A 1 244 ? 9.600 5.585 -36.613 1.00 83.94 244 LEU A N 1
ATOM 1863 C CA . LEU A 1 244 ? 9.487 7.010 -36.944 1.00 83.94 244 LEU A CA 1
ATOM 1864 C C . LEU A 1 244 ? 9.266 7.242 -38.450 1.00 83.94 244 LEU A C 1
ATOM 1866 O O . LEU A 1 244 ? 9.316 8.384 -38.916 1.00 83.94 244 LEU A O 1
ATOM 1870 N N . ASN A 1 245 ? 9.042 6.181 -39.230 1.00 64.62 245 ASN A N 1
ATOM 1871 C CA . ASN A 1 245 ? 8.827 6.273 -40.668 1.00 64.62 245 ASN A CA 1
ATOM 1872 C C . ASN A 1 245 ? 7.710 7.271 -41.009 1.00 64.62 245 ASN A C 1
ATOM 1874 O O . ASN A 1 245 ? 6.693 7.364 -40.323 1.00 64.62 245 ASN A O 1
ATOM 1878 N N . CYS A 1 246 ? 7.939 8.001 -42.108 1.00 61.91 246 CYS A N 1
ATOM 1879 C CA . CYS A 1 246 ? 7.233 9.205 -42.581 1.00 61.91 246 CYS A CA 1
ATOM 1880 C C . CYS A 1 246 ? 7.751 10.553 -42.052 1.00 61.91 246 CYS A C 1
ATOM 1882 O O . CYS A 1 246 ? 7.292 11.588 -42.540 1.00 61.91 246 CYS A O 1
ATOM 1884 N N . HIS A 1 247 ? 8.738 10.576 -41.154 1.00 68.56 247 HIS A N 1
ATOM 1885 C CA . HIS A 1 247 ? 9.459 11.803 -40.820 1.00 68.56 247 HIS A CA 1
ATOM 1886 C C . HIS A 1 247 ? 10.748 11.916 -41.638 1.00 68.56 247 HIS A C 1
ATOM 1888 O O . HIS A 1 247 ? 11.627 11.059 -41.571 1.00 68.56 247 HIS A O 1
ATOM 1894 N N . THR A 1 248 ? 10.853 12.993 -42.414 1.00 81.31 248 THR A N 1
ATOM 1895 C CA . THR A 1 248 ? 12.120 13.455 -42.982 1.00 81.31 248 THR A CA 1
ATOM 1896 C C . THR A 1 248 ? 12.549 14.714 -42.257 1.00 81.31 248 THR A C 1
ATOM 1898 O O . THR A 1 248 ? 11.713 15.571 -41.959 1.00 81.31 248 THR A O 1
ATOM 1901 N N . VAL A 1 249 ? 13.843 14.854 -42.033 1.00 85.81 249 VAL A N 1
ATOM 1902 C CA . VAL A 1 249 ? 14.446 16.062 -41.472 1.00 85.81 249 VAL A CA 1
ATOM 1903 C C . VAL A 1 249 ? 15.442 16.629 -42.465 1.00 85.81 249 VAL A C 1
ATOM 1905 O O . VAL A 1 249 ? 15.956 15.911 -43.318 1.00 85.81 249 VAL A O 1
ATOM 1908 N N . THR A 1 250 ? 15.694 17.924 -42.363 1.00 86.94 250 THR A N 1
ATOM 1909 C CA . THR A 1 250 ? 16.781 18.570 -43.090 1.00 86.94 250 THR A CA 1
ATOM 1910 C C . THR A 1 250 ? 17.854 18.921 -42.076 1.00 86.94 250 THR A C 1
ATOM 1912 O O . THR A 1 250 ? 17.538 19.495 -41.032 1.00 86.94 250 THR A O 1
ATOM 1915 N N . ASP A 1 251 ? 19.095 18.548 -42.355 1.00 84.31 251 ASP A N 1
ATOM 1916 C CA . ASP A 1 251 ? 20.218 18.889 -41.491 1.00 84.31 251 ASP A CA 1
ATOM 1917 C C . ASP A 1 251 ? 20.715 20.332 -41.709 1.00 84.31 251 ASP A C 1
ATOM 1919 O O . ASP A 1 251 ? 20.175 21.098 -42.507 1.00 84.31 251 ASP A O 1
ATOM 1923 N N . GLU A 1 252 ? 21.775 20.717 -40.996 1.00 81.25 252 GLU A N 1
ATOM 1924 C CA . GLU A 1 252 ? 22.364 22.061 -41.078 1.00 81.25 252 GLU A CA 1
ATOM 1925 C C . GLU A 1 252 ? 22.997 22.391 -42.445 1.00 81.25 252 GLU A C 1
ATOM 1927 O O . GLU A 1 252 ? 23.303 23.554 -42.713 1.00 81.25 252 GLU A O 1
ATOM 1932 N N . LYS A 1 253 ? 23.208 21.390 -43.313 1.00 81.81 253 LYS A N 1
ATOM 1933 C CA . LYS A 1 253 ? 23.770 21.540 -44.664 1.00 81.81 253 LYS A CA 1
ATOM 1934 C C . LYS A 1 253 ? 22.695 21.474 -45.758 1.00 81.81 253 LYS A C 1
ATOM 1936 O O . LYS A 1 253 ? 23.035 21.302 -46.929 1.00 81.81 253 LYS A O 1
ATOM 1941 N N . ASP A 1 254 ? 21.420 21.615 -45.393 1.00 81.75 254 ASP A N 1
ATOM 1942 C CA . ASP A 1 254 ? 20.263 21.483 -46.284 1.00 81.75 254 ASP A CA 1
ATOM 1943 C C . ASP A 1 254 ? 20.110 20.083 -46.924 1.00 81.75 254 ASP A C 1
ATOM 1945 O O . ASP A 1 254 ? 19.456 19.928 -47.963 1.00 81.75 254 ASP A O 1
ATOM 1949 N N . ILE A 1 255 ? 20.683 19.040 -46.311 1.00 85.75 255 ILE A N 1
ATOM 1950 C CA . ILE A 1 255 ? 20.568 17.655 -46.777 1.00 85.75 255 ILE A CA 1
ATOM 1951 C C . ILE A 1 255 ? 19.345 16.994 -46.148 1.00 85.75 255 ILE A C 1
ATOM 1953 O O . ILE A 1 255 ? 19.130 17.043 -44.939 1.00 85.75 255 ILE A O 1
ATOM 1957 N N . LEU A 1 256 ? 18.538 16.352 -46.993 1.00 88.56 256 LEU A N 1
ATOM 1958 C CA . LEU A 1 256 ? 17.357 15.612 -46.571 1.00 88.56 256 LEU A CA 1
ATOM 1959 C C . LEU A 1 256 ? 17.763 14.248 -45.996 1.00 88.56 256 LEU A C 1
ATOM 1961 O O . LEU A 1 256 ? 18.460 13.466 -46.645 1.00 88.56 256 LEU A O 1
ATOM 1965 N N . LEU A 1 257 ? 17.279 13.945 -44.797 1.00 88.38 257 LEU A N 1
ATOM 1966 C CA . LEU A 1 257 ? 17.497 12.684 -44.101 1.00 88.38 257 LEU A CA 1
ATOM 1967 C C . LEU A 1 257 ? 16.159 12.003 -43.803 1.00 88.38 257 LEU A C 1
ATOM 1969 O O . LEU A 1 257 ? 15.164 12.666 -43.502 1.00 88.38 257 LEU A O 1
ATOM 1973 N N . SER A 1 258 ? 16.153 10.674 -43.836 1.00 88.19 258 SER A N 1
ATOM 1974 C CA . SER A 1 258 ? 15.034 9.840 -43.387 1.00 88.19 258 SER A CA 1
ATOM 1975 C C . SER A 1 258 ? 15.463 8.976 -42.214 1.00 88.19 258 SER A C 1
ATOM 1977 O O . SER A 1 258 ? 16.632 8.601 -42.104 1.00 88.19 258 SER A O 1
ATOM 1979 N N . PHE A 1 259 ? 14.513 8.646 -41.345 1.00 89.25 259 PHE A N 1
ATOM 1980 C CA . PHE A 1 259 ? 14.752 7.724 -40.243 1.00 89.25 259 PHE A CA 1
ATOM 1981 C C . PHE A 1 259 ? 15.243 6.366 -40.771 1.00 89.25 259 PHE A C 1
ATOM 1983 O O . PHE A 1 259 ? 14.661 5.809 -41.701 1.00 89.25 259 PHE A O 1
ATOM 1990 N N . TYR A 1 260 ? 16.332 5.855 -40.199 1.00 88.12 260 TYR A N 1
ATOM 1991 C CA . TYR A 1 260 ? 16.973 4.607 -40.618 1.00 88.12 260 TYR A CA 1
ATOM 1992 C C . TYR A 1 260 ? 16.857 3.507 -39.561 1.00 88.12 260 TYR A C 1
ATOM 1994 O O . TYR A 1 260 ? 16.700 2.336 -39.903 1.00 88.12 260 TYR A O 1
ATOM 2002 N N . GLY A 1 261 ? 16.901 3.872 -38.281 1.00 89.75 261 GLY A N 1
ATOM 2003 C CA . GLY A 1 261 ? 16.810 2.924 -37.178 1.00 89.75 261 GLY A CA 1
ATOM 2004 C C . GLY A 1 261 ? 17.167 3.558 -35.841 1.00 89.75 261 GLY A C 1
ATOM 2005 O O . GLY A 1 261 ? 17.223 4.777 -35.707 1.00 89.75 261 GLY A O 1
ATOM 2006 N N . TRP A 1 262 ? 17.422 2.714 -34.856 1.00 90.94 262 TRP A N 1
ATOM 2007 C CA . TRP A 1 262 ? 17.781 3.079 -33.494 1.00 90.94 262 TRP A CA 1
ATOM 2008 C C . TRP A 1 262 ? 19.162 2.529 -33.150 1.00 90.94 262 TRP A C 1
ATOM 2010 O O . TRP A 1 262 ? 19.482 1.414 -33.544 1.00 90.94 262 TRP A O 1
ATOM 2020 N N . THR A 1 263 ? 19.963 3.263 -32.388 1.00 87.69 263 THR A N 1
ATOM 2021 C CA . THR A 1 263 ? 21.247 2.783 -31.861 1.00 87.69 263 THR A CA 1
ATOM 2022 C C . THR A 1 263 ? 21.305 2.944 -30.350 1.00 87.69 263 THR A C 1
ATOM 2024 O O . THR A 1 263 ? 20.825 3.943 -29.814 1.00 87.69 263 THR A O 1
ATOM 2027 N N . ASP A 1 264 ? 21.892 1.964 -29.665 1.00 82.69 264 ASP A N 1
ATOM 2028 C CA . ASP A 1 264 ? 22.276 2.066 -28.247 1.00 82.69 264 ASP A CA 1
ATOM 2029 C C . ASP A 1 264 ? 23.726 2.564 -28.067 1.00 82.69 264 ASP A C 1
ATOM 2031 O O . ASP A 1 264 ? 24.272 2.551 -26.963 1.00 82.69 264 ASP A O 1
ATOM 2035 N N . GLY A 1 265 ? 24.370 2.980 -29.163 1.00 79.19 265 GLY A N 1
ATOM 2036 C CA . GLY A 1 265 ? 25.775 3.382 -29.213 1.00 79.19 265 GLY A CA 1
ATOM 2037 C C . GLY A 1 265 ? 26.751 2.232 -29.484 1.00 79.19 265 GLY A C 1
ATOM 2038 O O . GLY A 1 265 ? 27.916 2.500 -29.767 1.00 79.19 265 GLY A O 1
ATOM 2039 N N . ASN A 1 266 ? 26.302 0.973 -29.443 1.00 80.62 266 ASN A N 1
ATOM 2040 C CA . ASN A 1 266 ? 27.108 -0.201 -29.789 1.00 80.62 266 ASN A CA 1
ATOM 2041 C C . ASN A 1 266 ? 26.559 -0.950 -31.010 1.00 80.62 266 ASN A C 1
ATOM 2043 O O . ASN A 1 266 ? 27.343 -1.435 -31.826 1.00 80.62 266 ASN A O 1
ATOM 2047 N N . GLU A 1 267 ? 25.237 -1.062 -31.133 1.00 87.56 267 GLU A N 1
ATOM 2048 C CA . GLU A 1 267 ? 24.568 -1.800 -32.204 1.00 87.56 267 GLU A CA 1
ATOM 2049 C C . GLU A 1 267 ? 23.392 -1.005 -32.794 1.00 87.56 267 GLU A C 1
ATOM 2051 O O . GLU A 1 267 ? 22.728 -0.224 -32.110 1.00 87.56 267 GLU A O 1
ATOM 2056 N N . LEU A 1 268 ? 23.155 -1.206 -34.094 1.00 90.00 268 LEU A N 1
ATOM 2057 C CA . LEU A 1 268 ? 22.027 -0.642 -34.830 1.00 90.00 268 LEU A CA 1
ATOM 2058 C C . LEU A 1 268 ? 20.866 -1.642 -34.856 1.00 90.00 268 LEU A C 1
ATOM 2060 O O . LEU A 1 268 ? 21.043 -2.800 -35.227 1.00 90.00 268 LEU A O 1
ATOM 2064 N N . TYR A 1 269 ? 19.665 -1.146 -34.584 1.00 91.75 269 TYR A N 1
ATOM 2065 C CA . TYR A 1 269 ? 18.413 -1.888 -34.614 1.00 91.75 269 TYR A CA 1
ATOM 2066 C C . TYR A 1 269 ? 17.413 -1.207 -35.548 1.00 91.75 269 TYR A C 1
ATOM 2068 O O . TYR A 1 269 ? 17.300 0.021 -35.573 1.00 91.75 269 TYR A O 1
ATOM 2076 N N . TYR A 1 270 ? 16.642 -1.985 -36.296 1.00 91.00 270 TYR A N 1
ATOM 2077 C CA . TYR A 1 270 ? 15.618 -1.447 -37.184 1.00 91.00 270 TYR A CA 1
ATOM 2078 C C . TYR A 1 270 ? 14.273 -1.291 -36.466 1.00 91.00 270 TYR A C 1
ATOM 2080 O O . TYR A 1 270 ? 13.983 -1.941 -35.458 1.00 91.00 270 TYR A O 1
ATOM 2088 N N . ALA A 1 271 ? 13.413 -0.417 -36.991 1.00 89.50 271 ALA A N 1
ATOM 2089 C CA . ALA A 1 271 ? 12.031 -0.346 -36.527 1.00 89.50 271 ALA A CA 1
ATOM 2090 C C . ALA A 1 271 ? 11.334 -1.704 -36.693 1.00 89.50 271 ALA A C 1
ATOM 2092 O O . ALA A 1 271 ? 11.475 -2.375 -37.716 1.00 89.50 271 ALA A O 1
ATOM 2093 N N . GLY A 1 272 ? 10.564 -2.103 -35.681 1.00 89.25 272 GLY A N 1
ATOM 2094 C CA . GLY A 1 272 ? 9.925 -3.416 -35.636 1.00 89.25 272 GLY A CA 1
ATOM 2095 C C . GLY A 1 272 ? 10.808 -4.541 -35.086 1.00 89.25 272 GLY A C 1
ATOM 2096 O O . GLY A 1 272 ? 10.272 -5.612 -34.785 1.00 89.25 272 GLY A O 1
ATOM 2097 N N . ASP A 1 273 ? 12.112 -4.318 -34.888 1.00 93.00 273 ASP A N 1
ATOM 2098 C CA . ASP A 1 273 ? 12.979 -5.312 -34.257 1.00 93.00 273 ASP A CA 1
ATOM 2099 C C . ASP A 1 273 ? 12.622 -5.517 -32.784 1.00 93.00 273 ASP A C 1
ATOM 2101 O O . ASP A 1 273 ? 12.108 -4.631 -32.093 1.00 93.00 273 ASP A O 1
ATOM 2105 N N . ALA A 1 274 ? 12.909 -6.723 -32.292 1.00 91.38 274 ALA A N 1
ATOM 2106 C CA . ALA A 1 274 ? 12.722 -7.072 -30.895 1.00 91.38 274 ALA A CA 1
ATOM 2107 C C . ALA A 1 274 ? 13.991 -6.758 -30.087 1.00 91.38 274 ALA A C 1
ATOM 2109 O O . ALA A 1 274 ? 14.952 -7.528 -30.115 1.00 91.38 274 ALA A O 1
ATOM 2110 N N . TYR A 1 275 ? 13.962 -5.678 -29.312 1.00 89.44 275 TYR A N 1
ATOM 2111 C CA . TYR A 1 275 ? 15.044 -5.258 -28.425 1.00 89.44 275 TYR A CA 1
ATOM 2112 C C . TYR A 1 275 ? 14.861 -5.840 -27.021 1.00 89.44 275 TYR A C 1
ATOM 2114 O O . TYR A 1 275 ? 13.758 -5.808 -26.474 1.00 89.44 275 TYR A O 1
ATOM 2122 N N . THR A 1 276 ? 15.919 -6.404 -26.436 1.00 87.69 276 THR A N 1
ATOM 2123 C CA . THR A 1 276 ? 15.860 -7.007 -25.092 1.00 87.69 276 THR A CA 1
ATOM 2124 C C . THR A 1 276 ? 16.315 -5.992 -24.056 1.00 87.69 276 THR A C 1
ATOM 2126 O O . THR A 1 276 ? 17.453 -5.545 -24.103 1.00 87.69 276 THR A O 1
ATOM 2129 N N . LEU A 1 277 ? 15.450 -5.656 -23.100 1.00 82.94 277 LEU A N 1
ATOM 2130 C CA . LEU A 1 277 ? 15.750 -4.621 -22.113 1.00 82.94 277 LEU A CA 1
ATOM 2131 C C . LEU A 1 277 ? 16.880 -5.018 -21.160 1.00 82.94 277 LEU A C 1
ATOM 2133 O O . LEU A 1 277 ? 16.817 -6.057 -20.488 1.00 82.94 277 LEU A O 1
ATOM 2137 N N . GLY A 1 278 ? 17.868 -4.134 -21.043 1.00 72.75 278 GLY A N 1
ATOM 2138 C CA . GLY A 1 278 ? 18.960 -4.234 -20.086 1.00 72.75 278 GLY A CA 1
ATOM 2139 C C . GLY A 1 278 ? 18.525 -4.054 -18.630 1.00 72.75 278 GLY A C 1
ATOM 2140 O O . GLY A 1 278 ? 17.338 -3.988 -18.290 1.00 72.75 278 GLY A O 1
ATOM 2141 N N . ALA A 1 279 ? 19.510 -4.109 -17.731 1.00 59.34 279 ALA A N 1
ATOM 2142 C CA . ALA A 1 279 ? 19.299 -4.004 -16.282 1.00 59.34 279 ALA A CA 1
ATOM 2143 C C . ALA A 1 279 ? 19.108 -2.550 -15.811 1.00 59.34 279 ALA A C 1
ATOM 2145 O O . ALA A 1 279 ? 18.695 -2.325 -14.670 1.00 59.34 279 ALA A O 1
ATOM 2146 N N . TYR A 1 280 ? 19.352 -1.589 -16.704 1.00 64.31 280 TYR A N 1
ATOM 2147 C CA . TYR A 1 280 ? 19.165 -0.155 -16.514 1.00 64.31 280 TYR A CA 1
ATOM 2148 C C . TYR A 1 280 ? 18.166 0.381 -17.542 1.00 64.31 280 TYR A C 1
ATOM 2150 O O . TYR A 1 280 ? 17.733 -0.348 -18.435 1.00 64.31 280 TYR A O 1
ATOM 2158 N N . THR A 1 281 ? 17.731 1.628 -17.370 1.00 62.47 281 THR A N 1
ATOM 2159 C CA . THR A 1 281 ? 16.934 2.290 -18.407 1.00 62.47 281 THR A CA 1
ATOM 2160 C C . THR A 1 281 ? 17.832 2.578 -19.600 1.00 62.47 281 THR A C 1
ATOM 2162 O O . THR A 1 281 ? 18.856 3.239 -19.448 1.00 62.47 281 THR A O 1
ATOM 2165 N N . GLU A 1 282 ? 17.437 2.065 -20.760 1.00 69.31 282 GLU A N 1
ATOM 2166 C CA . GLU A 1 282 ? 18.203 2.163 -22.001 1.00 69.31 282 GLU A CA 1
ATOM 2167 C C . GLU A 1 282 ? 17.743 3.383 -22.807 1.00 69.31 282 GLU A C 1
ATOM 2169 O O . GLU A 1 282 ? 16.547 3.703 -22.846 1.00 69.31 282 GLU A O 1
ATOM 2174 N N . TYR A 1 283 ? 18.693 4.051 -23.458 1.00 78.25 283 TYR A N 1
ATOM 2175 C CA . TYR A 1 283 ? 18.441 5.170 -24.363 1.00 78.25 283 TYR A CA 1
ATOM 2176 C C . TYR A 1 283 ? 18.778 4.726 -25.778 1.00 78.25 283 TYR A C 1
ATOM 2178 O O . TYR A 1 283 ? 19.905 4.319 -26.050 1.00 78.25 283 TYR A O 1
ATOM 2186 N N . LEU A 1 284 ? 17.796 4.803 -26.670 1.00 84.94 284 LEU A N 1
ATOM 2187 C CA . LEU A 1 284 ? 17.992 4.554 -28.087 1.00 84.94 284 LEU A CA 1
ATOM 2188 C C . LEU A 1 284 ? 17.924 5.860 -28.859 1.00 84.94 284 LEU A C 1
ATOM 2190 O O . LEU A 1 284 ? 16.898 6.542 -28.869 1.00 84.94 284 LEU A O 1
ATOM 2194 N N . GLN A 1 285 ? 19.015 6.177 -29.538 1.00 87.25 285 GLN A N 1
ATOM 2195 C CA . GLN A 1 285 ? 19.129 7.350 -30.386 1.00 87.25 285 GLN A CA 1
ATOM 2196 C C . GLN A 1 285 ? 18.701 7.008 -31.814 1.00 87.25 285 GLN A C 1
ATOM 2198 O O . GLN A 1 285 ? 19.046 5.949 -32.337 1.00 87.25 285 GLN A O 1
ATOM 2203 N N . ALA A 1 286 ? 17.929 7.883 -32.450 1.00 87.06 286 ALA A N 1
ATOM 2204 C CA . ALA A 1 286 ? 17.536 7.723 -33.841 1.00 87.06 286 ALA A CA 1
ATOM 2205 C C . ALA A 1 286 ? 18.752 7.913 -34.751 1.00 87.06 286 ALA A C 1
ATOM 2207 O O . ALA A 1 286 ? 19.459 8.918 -34.670 1.00 87.06 286 ALA A O 1
ATOM 2208 N N . VAL A 1 287 ? 18.948 6.962 -35.654 1.00 87.88 287 VAL A N 1
ATOM 2209 C CA . VAL A 1 287 ? 19.916 7.039 -36.744 1.00 87.88 287 VAL A CA 1
ATOM 2210 C C . VAL A 1 287 ? 19.182 7.509 -37.991 1.00 87.88 287 VAL A C 1
ATOM 2212 O O . VAL A 1 287 ? 18.119 6.987 -38.337 1.00 87.88 287 VAL A O 1
ATOM 2215 N N . TRP A 1 288 ? 19.760 8.493 -38.672 1.00 87.75 288 TRP A N 1
ATOM 2216 C CA . TRP A 1 288 ? 19.185 9.136 -39.848 1.00 87.75 288 TRP A CA 1
ATOM 2217 C C . TRP A 1 288 ? 20.073 8.881 -41.065 1.00 87.75 288 TRP A C 1
ATOM 2219 O O . TRP A 1 288 ? 21.291 9.019 -40.987 1.00 87.75 288 TRP A O 1
ATOM 2229 N N . ALA A 1 289 ? 19.473 8.508 -42.193 1.00 86.38 289 ALA A N 1
ATOM 2230 C CA . ALA A 1 289 ? 20.182 8.225 -43.436 1.00 86.38 289 ALA A CA 1
ATOM 2231 C C . ALA A 1 289 ? 19.839 9.249 -44.519 1.00 86.38 289 ALA A C 1
ATOM 2233 O O . ALA A 1 289 ? 18.682 9.651 -44.677 1.00 86.38 289 ALA A O 1
ATOM 2234 N N . VAL A 1 290 ? 20.843 9.624 -45.314 1.00 88.50 290 VAL A N 1
ATOM 2235 C CA . VAL A 1 290 ? 20.665 10.525 -46.458 1.00 88.50 290 VAL A CA 1
ATOM 2236 C C . VAL A 1 290 ? 19.618 9.974 -47.413 1.00 88.50 290 VAL A C 1
ATOM 2238 O O . VAL A 1 290 ? 19.638 8.807 -47.801 1.00 88.50 290 VAL A O 1
ATOM 2241 N N . THR A 1 291 ? 18.697 10.843 -47.809 1.00 87.50 291 THR A N 1
ATOM 2242 C CA . THR A 1 291 ? 17.622 10.538 -48.747 1.00 87.50 291 THR A CA 1
ATOM 2243 C C . THR A 1 291 ? 17.530 11.639 -49.792 1.00 87.50 291 THR A C 1
ATOM 2245 O O . THR A 1 291 ? 17.757 12.807 -49.503 1.00 87.50 291 THR A O 1
ATOM 2248 N N . LEU A 1 292 ? 17.173 11.278 -51.025 1.00 89.88 292 LEU A N 1
ATOM 2249 C CA . LEU A 1 292 ? 16.914 12.237 -52.097 1.00 89.88 292 LEU A CA 1
ATOM 2250 C C . LEU A 1 292 ? 15.529 11.995 -52.687 1.00 89.88 292 LEU A C 1
ATOM 2252 O O . LEU A 1 292 ? 15.111 10.851 -52.876 1.00 89.88 292 LEU A O 1
ATOM 2256 N N . CYS A 1 293 ? 14.837 13.073 -53.036 1.00 90.62 293 CYS A N 1
ATOM 2257 C CA . CYS A 1 293 ? 13.563 13.015 -53.735 1.00 90.62 293 CYS A CA 1
ATOM 2258 C C . CYS A 1 293 ? 13.769 12.913 -55.250 1.00 90.62 293 CYS A C 1
ATOM 2260 O O . CYS A 1 293 ? 14.601 13.614 -55.836 1.00 90.62 293 CYS A O 1
ATOM 2262 N N . VAL A 1 294 ? 12.960 12.067 -55.892 1.00 92.69 294 VAL A N 1
ATOM 2263 C CA . VAL A 1 294 ? 12.889 11.941 -57.350 1.00 92.69 294 VAL A CA 1
ATOM 2264 C C . VAL A 1 294 ? 11.454 12.174 -57.798 1.00 92.69 294 VAL A C 1
ATOM 2266 O O . VAL A 1 294 ? 10.555 11.443 -57.392 1.00 92.69 294 VAL A O 1
ATOM 2269 N N . ASP A 1 295 ? 11.256 13.169 -58.655 1.00 94.19 295 ASP A N 1
ATOM 2270 C CA . ASP A 1 295 ? 9.975 13.488 -59.273 1.00 94.19 295 ASP A CA 1
ATOM 2271 C C . ASP A 1 295 ? 10.184 13.711 -60.779 1.00 94.19 295 ASP A C 1
ATOM 2273 O O . ASP A 1 295 ? 10.733 14.741 -61.180 1.00 94.19 295 ASP A O 1
ATOM 2277 N N . PRO A 1 296 ? 9.737 12.780 -61.641 1.00 92.31 296 PRO A N 1
ATOM 2278 C CA . PRO A 1 296 ? 9.923 12.884 -63.086 1.00 92.31 296 PRO A CA 1
ATOM 2279 C C . PRO A 1 296 ? 9.155 14.043 -63.731 1.00 92.31 296 PRO A C 1
ATOM 2281 O O . PRO A 1 296 ? 9.383 14.344 -64.901 1.00 92.31 296 PRO A O 1
ATOM 2284 N N . THR A 1 297 ? 8.245 14.687 -62.999 1.00 94.25 297 THR A N 1
ATOM 2285 C CA . THR A 1 297 ? 7.490 15.852 -63.468 1.00 94.25 297 THR A CA 1
ATOM 2286 C C . THR A 1 297 ? 8.171 17.180 -63.137 1.00 94.25 297 THR A C 1
ATOM 2288 O O . THR A 1 297 ? 7.763 18.219 -63.661 1.00 94.25 297 THR A O 1
ATOM 2291 N N . TYR A 1 298 ? 9.237 17.165 -62.328 1.00 94.06 298 TYR A N 1
ATOM 2292 C CA . TYR A 1 298 ? 10.001 18.362 -61.997 1.00 94.06 298 TYR A CA 1
ATOM 2293 C C . TYR A 1 298 ? 10.707 18.930 -63.232 1.00 94.06 298 TYR A C 1
ATOM 2295 O O . TYR A 1 298 ? 11.556 18.281 -63.845 1.00 94.06 298 TYR A O 1
ATOM 2303 N N . SER A 1 299 ? 10.362 20.168 -63.590 1.00 91.19 299 SER A N 1
ATOM 2304 C CA . SER A 1 299 ? 10.892 20.863 -64.769 1.00 91.19 299 SER A CA 1
ATOM 2305 C C . SER A 1 299 ? 11.957 21.917 -64.442 1.00 91.19 299 SER A C 1
ATOM 2307 O O . SER A 1 299 ? 12.385 22.644 -65.339 1.00 91.19 299 SER A O 1
ATOM 2309 N N . GLY A 1 300 ? 12.346 22.059 -63.171 1.00 86.56 300 GLY A N 1
ATOM 2310 C CA . GLY A 1 300 ? 13.414 22.969 -62.757 1.00 86.56 300 GLY A CA 1
ATOM 2311 C C . GLY A 1 300 ? 14.793 22.438 -63.155 1.00 86.56 300 GLY A C 1
ATOM 2312 O O . GLY A 1 300 ? 15.025 21.232 -63.178 1.00 86.56 300 GLY A O 1
ATOM 2313 N N . SER A 1 301 ? 15.725 23.336 -63.472 1.00 85.56 301 SER A N 1
ATOM 2314 C CA . SER A 1 301 ? 17.109 22.987 -63.832 1.00 85.56 301 SER A CA 1
ATOM 2315 C C . SER A 1 301 ? 18.080 23.057 -62.646 1.00 85.56 301 SER A C 1
ATOM 2317 O O . SER A 1 301 ? 19.290 23.119 -62.842 1.00 85.56 301 SER A O 1
ATOM 2319 N N . ASP A 1 302 ? 17.553 23.123 -61.426 1.00 91.44 302 ASP A N 1
ATOM 2320 C CA . ASP A 1 302 ? 18.259 23.413 -60.175 1.00 91.44 302 ASP A CA 1
ATOM 2321 C C . ASP A 1 302 ? 18.027 22.335 -59.099 1.00 91.44 302 ASP A C 1
ATOM 2323 O O . ASP A 1 302 ? 18.042 22.631 -57.903 1.00 91.44 302 ASP A O 1
ATOM 2327 N N . SER A 1 303 ? 17.792 21.087 -59.520 1.00 91.44 303 SER A N 1
ATOM 2328 C CA . SER A 1 303 ? 17.606 19.944 -58.621 1.00 91.44 303 SER A CA 1
ATOM 2329 C C . SER A 1 303 ? 18.756 19.817 -57.621 1.00 91.44 303 SER A C 1
ATOM 2331 O O . SER A 1 303 ? 19.921 19.751 -58.011 1.00 91.44 303 SER A O 1
ATOM 2333 N N . ASN A 1 304 ? 18.414 19.721 -56.337 1.00 87.94 304 ASN A N 1
ATOM 2334 C CA . ASN A 1 304 ? 19.356 19.410 -55.258 1.00 87.94 304 ASN A CA 1
ATOM 2335 C C . ASN A 1 304 ? 18.940 18.167 -54.452 1.00 87.94 304 ASN A C 1
ATOM 2337 O O . ASN A 1 304 ? 19.623 17.791 -53.508 1.00 87.94 304 ASN A O 1
ATOM 2341 N N . GLY A 1 305 ? 17.832 17.517 -54.828 1.00 87.81 305 GLY A N 1
ATOM 2342 C CA . GLY A 1 305 ? 17.326 16.306 -54.184 1.00 87.81 305 GLY A CA 1
ATOM 2343 C C . GLY A 1 305 ? 16.488 16.547 -52.931 1.00 87.81 305 GLY A C 1
ATOM 2344 O O . GLY A 1 305 ? 16.008 15.578 -52.349 1.00 87.81 305 GLY A O 1
ATOM 2345 N N . SER A 1 306 ? 16.251 17.802 -52.545 1.00 88.56 306 SER A N 1
ATOM 2346 C CA . SER A 1 306 ? 15.253 18.145 -51.527 1.00 88.56 306 SER A CA 1
ATOM 2347 C C . SER A 1 306 ? 13.825 17.894 -52.024 1.00 88.56 306 SER A C 1
ATOM 2349 O O . SER A 1 306 ? 13.579 17.778 -53.227 1.00 88.56 306 SER A O 1
ATOM 2351 N N . VAL A 1 307 ? 12.857 17.906 -51.103 1.00 87.31 307 VAL A N 1
ATOM 2352 C CA . VAL A 1 307 ? 11.420 17.825 -51.431 1.00 87.31 307 VAL A CA 1
ATOM 2353 C C . VAL A 1 307 ? 10.985 18.948 -52.385 1.00 87.31 307 VAL A C 1
ATOM 2355 O O . VAL A 1 307 ? 10.148 18.727 -53.255 1.00 87.31 307 VAL A O 1
ATOM 2358 N N . ALA A 1 308 ? 11.560 20.149 -52.254 1.00 89.31 308 ALA A N 1
ATOM 2359 C CA . ALA A 1 308 ? 11.203 21.306 -53.077 1.00 89.31 308 ALA A CA 1
ATOM 2360 C C . ALA A 1 308 ? 11.881 21.314 -54.458 1.00 89.31 308 ALA A C 1
ATOM 2362 O O . ALA A 1 308 ? 11.348 21.908 -55.395 1.00 89.31 308 ALA A O 1
ATOM 2363 N N . LYS A 1 309 ? 13.057 20.686 -54.582 1.00 92.19 309 LYS A N 1
ATOM 2364 C CA . LYS A 1 309 ? 13.844 20.620 -55.825 1.00 92.19 309 LYS A CA 1
ATOM 2365 C C . LYS A 1 309 ? 14.334 19.189 -56.085 1.00 92.19 309 LYS A C 1
ATOM 2367 O O . LYS A 1 309 ? 15.547 18.933 -56.050 1.00 92.19 309 LYS A O 1
ATOM 2372 N N . PRO A 1 310 ? 13.409 18.242 -56.314 1.00 93.50 310 PRO A N 1
ATOM 2373 C CA . PRO A 1 310 ? 13.746 16.842 -56.527 1.00 93.50 310 PRO A CA 1
ATOM 2374 C C . PRO A 1 310 ? 14.534 16.649 -57.828 1.00 93.50 310 PRO A C 1
ATOM 2376 O O . PRO A 1 310 ? 14.537 17.499 -58.721 1.00 93.50 310 PRO A O 1
ATOM 2379 N N . TYR A 1 311 ? 15.201 15.507 -57.962 1.00 94.12 311 TYR A N 1
ATOM 2380 C CA . TYR A 1 311 ? 15.778 15.088 -59.240 1.00 94.12 311 TYR A CA 1
ATOM 2381 C C . TYR A 1 311 ? 14.687 14.570 -60.181 1.00 94.12 311 TYR A C 1
ATOM 2383 O O . TYR A 1 311 ? 13.751 13.911 -59.745 1.00 94.12 311 TYR A O 1
ATOM 2391 N N . SER A 1 312 ? 14.831 14.782 -61.488 1.00 93.81 312 SER A N 1
ATOM 2392 C CA . SER A 1 312 ? 13.853 14.297 -62.476 1.00 93.81 312 SER A CA 1
ATOM 2393 C C . SER A 1 312 ? 14.018 12.819 -62.849 1.00 93.81 312 SER A C 1
ATOM 2395 O O . SER A 1 312 ? 13.170 12.237 -63.523 1.00 93.81 312 SER A O 1
ATOM 2397 N N . SER A 1 313 ? 15.110 12.172 -62.428 1.00 92.44 313 SER A N 1
ATOM 2398 C CA . SER A 1 313 ? 15.333 10.748 -62.686 1.00 92.44 313 SER A CA 1
ATOM 2399 C C . SER A 1 313 ? 16.275 10.097 -61.675 1.00 92.44 313 SER A C 1
ATOM 2401 O O . SER A 1 313 ? 17.129 10.755 -61.076 1.00 92.44 313 SER A O 1
ATOM 2403 N N . LEU A 1 314 ? 16.189 8.768 -61.560 1.00 91.25 314 LEU A N 1
ATOM 2404 C CA . LEU A 1 314 ? 17.148 7.973 -60.785 1.00 91.25 314 LEU A CA 1
ATOM 2405 C C . LEU A 1 314 ? 18.571 8.050 -61.355 1.00 91.25 314 LEU A C 1
ATOM 2407 O O . LEU A 1 314 ? 19.528 8.022 -60.589 1.00 91.25 314 LEU A O 1
ATOM 2411 N N . ASN A 1 315 ? 18.723 8.217 -62.673 1.00 91.94 315 ASN A N 1
ATOM 2412 C CA . ASN A 1 315 ? 20.036 8.325 -63.317 1.00 91.94 315 ASN A CA 1
ATOM 2413 C C . ASN A 1 315 ? 20.815 9.565 -62.859 1.00 91.94 315 ASN A C 1
ATOM 2415 O O . ASN A 1 315 ? 22.041 9.541 -62.843 1.00 91.94 315 ASN A O 1
ATOM 2419 N N . THR A 1 316 ? 20.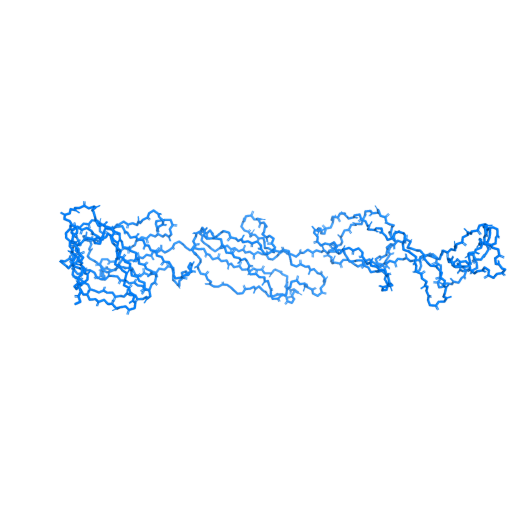111 10.637 -62.488 1.00 89.00 316 THR A N 1
ATOM 2420 C CA . THR A 1 316 ? 20.709 11.859 -61.932 1.00 89.00 316 THR A CA 1
ATOM 2421 C C . THR A 1 316 ? 20.776 11.834 -60.407 1.00 89.00 316 THR A C 1
ATOM 2423 O O . THR A 1 316 ? 21.732 12.347 -59.838 1.00 89.00 316 THR A O 1
ATOM 2426 N N . ALA A 1 317 ? 19.800 11.208 -59.743 1.00 91.50 317 ALA A N 1
ATOM 2427 C CA . ALA A 1 317 ? 19.753 11.142 -58.284 1.00 91.50 317 ALA A CA 1
ATOM 2428 C C . ALA A 1 317 ? 20.797 10.183 -57.693 1.00 91.50 317 ALA A C 1
ATOM 2430 O O . ALA A 1 317 ? 21.426 10.496 -56.689 1.00 91.50 317 ALA A O 1
ATOM 2431 N N . TYR A 1 318 ? 21.006 9.020 -58.315 1.00 90.12 318 TYR A N 1
ATOM 2432 C CA . TYR A 1 318 ? 21.886 7.984 -57.775 1.00 90.12 318 TYR A CA 1
ATOM 2433 C C . TYR A 1 318 ? 23.362 8.419 -57.691 1.00 90.12 318 TYR A C 1
ATOM 2435 O O . TYR A 1 318 ? 23.956 8.250 -56.626 1.00 90.12 318 TYR A O 1
ATOM 2443 N N . PRO A 1 319 ? 23.966 9.045 -58.723 1.00 91.19 319 PRO A N 1
ATOM 2444 C CA . PRO A 1 319 ? 25.321 9.584 -58.599 1.00 91.19 319 PRO A CA 1
ATOM 2445 C C . PRO A 1 319 ? 25.451 10.660 -57.512 1.00 91.19 319 PRO A C 1
ATOM 2447 O O . PRO A 1 319 ? 26.459 10.693 -56.813 1.00 91.19 319 PRO A O 1
ATOM 2450 N N . ALA A 1 320 ? 24.431 11.509 -57.336 1.00 89.38 320 ALA A N 1
ATOM 2451 C CA . ALA A 1 320 ? 24.417 12.524 -56.283 1.00 89.38 320 ALA A CA 1
ATOM 2452 C C . ALA A 1 320 ? 24.332 11.899 -54.880 1.00 89.38 320 ALA A C 1
ATOM 2454 O O . ALA A 1 320 ? 25.023 12.342 -53.967 1.00 89.38 320 ALA A O 1
ATOM 2455 N N . LEU A 1 321 ? 23.547 10.827 -54.719 1.00 88.75 321 LEU A N 1
ATOM 2456 C CA . LEU A 1 321 ? 23.499 10.060 -53.474 1.00 88.75 321 LEU A CA 1
ATOM 2457 C C . LEU A 1 321 ? 24.865 9.452 -53.147 1.00 88.75 321 LEU A C 1
ATOM 2459 O O . LEU A 1 321 ? 25.333 9.579 -52.023 1.00 88.75 321 LEU A O 1
ATOM 2463 N N . LEU A 1 322 ? 25.529 8.834 -54.131 1.00 87.56 322 LEU A N 1
ATOM 2464 C CA . LEU A 1 322 ? 26.870 8.271 -53.942 1.00 87.56 322 LEU A CA 1
ATOM 2465 C C . LEU A 1 322 ? 27.891 9.332 -53.524 1.00 87.56 322 LEU A C 1
ATOM 2467 O O . LEU A 1 322 ? 28.763 9.046 -52.710 1.00 87.56 322 LEU A O 1
ATOM 2471 N N . GLN A 1 323 ? 27.777 10.548 -54.059 1.00 86.94 323 GLN A N 1
ATOM 2472 C CA . GLN A 1 323 ? 28.635 11.657 -53.660 1.00 86.94 323 GLN A CA 1
ATOM 2473 C C . GLN A 1 323 ? 28.402 12.053 -52.195 1.00 86.94 323 GLN A C 1
ATOM 2475 O O . GLN A 1 323 ? 29.371 12.240 -51.466 1.00 86.94 323 GLN A O 1
ATOM 2480 N N . LEU A 1 324 ? 27.147 12.133 -51.747 1.00 85.25 324 LEU A N 1
ATOM 2481 C CA . LEU A 1 324 ? 26.826 12.431 -50.347 1.00 85.25 324 LEU A CA 1
ATOM 2482 C C . LEU A 1 324 ? 27.307 11.330 -49.398 1.00 85.25 324 LEU A C 1
ATOM 2484 O O . LEU A 1 324 ? 27.889 11.632 -48.366 1.00 85.25 324 LEU A O 1
ATOM 2488 N N . LEU A 1 325 ? 27.141 10.062 -49.776 1.00 82.19 325 LEU A N 1
ATOM 2489 C CA . LEU A 1 325 ? 27.601 8.917 -48.981 1.00 82.19 325 LEU A CA 1
ATOM 2490 C C . LEU A 1 325 ? 29.131 8.762 -48.948 1.00 82.19 325 LEU A C 1
ATOM 2492 O O . LEU A 1 325 ? 29.644 7.994 -48.141 1.00 82.19 325 LEU A O 1
ATOM 2496 N N . SER A 1 326 ? 29.856 9.447 -49.839 1.00 77.44 326 SER A N 1
ATOM 2497 C CA . SER A 1 326 ? 31.324 9.483 -49.823 1.00 77.44 326 SER A CA 1
ATOM 2498 C C . SER A 1 326 ? 31.906 10.520 -48.854 1.00 77.44 326 SER A C 1
ATOM 2500 O O . SER A 1 326 ? 33.120 10.555 -48.672 1.00 77.44 326 SER A O 1
ATOM 2502 N N . ASP A 1 327 ? 31.057 11.357 -48.249 1.00 71.62 327 ASP A N 1
ATOM 2503 C CA . ASP A 1 327 ? 31.408 12.220 -47.120 1.00 71.62 327 ASP A CA 1
ATOM 2504 C C . ASP A 1 327 ? 31.227 11.418 -45.819 1.00 71.62 327 ASP A C 1
ATOM 2506 O O . ASP A 1 327 ? 30.146 10.885 -45.555 1.00 71.62 327 ASP A O 1
ATOM 2510 N N . ASP A 1 328 ? 32.281 11.331 -45.001 1.00 61.53 328 ASP A N 1
ATOM 2511 C CA . ASP A 1 328 ? 32.292 10.572 -43.740 1.00 61.53 328 ASP A CA 1
ATOM 2512 C C . ASP A 1 328 ? 31.193 11.037 -42.764 1.00 61.53 328 ASP A C 1
ATOM 2514 O O . ASP A 1 328 ? 30.775 10.273 -41.897 1.00 61.53 328 ASP A O 1
ATOM 2518 N N . ALA A 1 329 ? 30.675 12.263 -42.927 1.00 63.06 329 ALA A N 1
ATOM 2519 C CA . ALA A 1 329 ? 29.546 12.785 -42.153 1.00 63.06 329 ALA A CA 1
ATOM 2520 C C . ALA A 1 329 ? 28.212 12.051 -42.405 1.00 63.06 329 ALA A C 1
ATOM 2522 O O . ALA A 1 329 ? 27.284 12.202 -41.614 1.00 63.06 329 ALA A O 1
ATOM 2523 N N . TYR A 1 330 ? 28.102 11.286 -43.496 1.00 65.19 330 TYR A N 1
ATOM 2524 C CA . TYR A 1 330 ? 26.873 10.607 -43.921 1.00 65.19 330 TYR A CA 1
ATOM 2525 C C . TYR A 1 330 ? 27.086 9.133 -44.277 1.00 65.19 330 TYR A C 1
ATOM 2527 O O . TYR A 1 330 ? 26.219 8.509 -44.900 1.00 65.19 330 TYR A O 1
ATOM 2535 N N . ALA A 1 331 ? 28.237 8.568 -43.905 1.00 56.34 331 ALA A N 1
ATOM 2536 C CA . ALA A 1 331 ? 28.478 7.142 -44.031 1.00 56.34 331 ALA A CA 1
ATOM 2537 C C . ALA A 1 331 ? 27.387 6.374 -43.264 1.00 56.34 331 ALA A C 1
ATOM 2539 O O . ALA A 1 331 ? 27.054 6.703 -42.127 1.00 56.34 331 ALA A O 1
ATOM 2540 N N . ALA A 1 332 ? 26.793 5.365 -43.904 1.00 44.25 332 ALA A N 1
ATOM 2541 C CA . ALA A 1 332 ? 25.728 4.582 -43.290 1.00 44.25 332 ALA A CA 1
ATOM 2542 C C . ALA A 1 332 ? 26.249 3.873 -42.025 1.00 44.25 332 ALA A C 1
ATOM 2544 O O . ALA A 1 332 ? 27.000 2.904 -42.130 1.00 44.25 332 ALA A O 1
ATOM 2545 N N . GLY A 1 333 ? 25.822 4.346 -40.851 1.00 47.28 333 GLY A N 1
ATOM 2546 C CA . GLY A 1 333 ? 26.113 3.730 -39.555 1.00 47.28 333 GLY A CA 1
ATOM 2547 C C . GLY A 1 333 ? 27.437 4.142 -38.900 1.00 47.28 333 GLY A C 1
ATOM 2548 O O . GLY A 1 333 ? 28.168 3.259 -38.457 1.00 47.28 333 GLY A O 1
ATOM 2549 N N . ALA A 1 334 ? 27.732 5.444 -38.825 1.00 34.75 334 ALA A N 1
ATOM 2550 C CA . ALA A 1 334 ? 28.671 5.983 -37.834 1.00 34.75 334 ALA A CA 1
ATOM 2551 C C . ALA A 1 334 ? 27.931 6.405 -36.556 1.00 34.75 334 ALA A C 1
ATOM 2553 O O . ALA A 1 334 ? 26.831 6.990 -36.692 1.00 34.75 334 ALA A O 1
#

Secondary structure (DSSP, 8-state):
----------STT---EEEEEETT---GGG--TTEEEEEEESS-EEEEEGGGS-SS---EEEEETT-EEEEES--SS-EEEEEE-BTTEES-SEEEEEE--HHHHTTEEE-HHHHHHEEEEE-TTT-EEEEEE-EEEEEEE---TT-S--PPP---EEETT-EEEPPPPS-SB-TTS-EEEEEEETTT--EEETT-EEE--SEEEEEEEEEE--EEEE-SSTTSPPPPPB-SPPTT-EEEPP--TT-EEE-TTS-EEEEEEEE-SS-EE-TT-EEEP-SS-EEEEEEEEE---B-TT---S---SSSSS-BS-HHHHHHHHHHHHTSGGG-TT-

Foldseek 3Di:
DDPPPPPADPDAPQQDDEAEDEPQPDDLVVLTHREQEYEYDNLAEDEDELVSHDLHHQQEYEFEPNHAYEYHDAHNAAHEYEYHYDVQWHPDQKDFHYQAAPNNVVRYDYDPLLVLFFDWDADNVRSTIMTRTQWEWEAEDEPDPPWPWDTDDTPITGGAQDWDWDDDIPDQATPLGWGWQAWAFPVPRDGDGHGGTDGGHGYYTYTYTDIAAKEAEAAVDPVQDDDDIGTPDHAFAWDQAADSAPDWDQDPVRFIKGFAAWDQPPDTDHGRDIDGDHPTHTYIYTDIATAFAEDLPQPDPDAPRDPVRGHNDPVVVVVSSVVVCVPPVHPPPD

Radius of gyration: 37.18 Å; chains: 1; bounding box: 74×42×106 Å

pLDDT: mean 84.42, std 12.61, range [31.28, 98.44]

Sequence (334 aa):
SDTYPMTASETTGKGTFTLHIQNNCFNIGYLLPGYKTLILSSNANISVNATDFPSFGYDTMFIEEGSSLTVNGTLSQSVDLSITSSNNVWKSSSFVVMNVNAATYAKLTLSEESAGLGTLRYDEKTGDVWFDTYYGGITYVIRDSESAATAPENSSLYTVGLTTALAKPNITSLPDGRVFKGWRNRQTGDFYSNGKGFRIVKGITTLEAVWSTGLVYESVYESVACPDMITDKKHGEKIILADLNCHTVTDEKDILLSFYGWTDGNELYYAGDAYTLGAYTEYLQAVWAVTLCVDPTYSGSDSNGSVAKPYSSLNTAYPALLQLLSDDAYAAGA